Protein AF-B7K6J4-F1 (afdb_monomer)

pLDDT: mean 83.41, std 11.89, range [42.78, 93.81]

Structure (mmCIF, N/CA/C/O backbone):
data_AF-B7K6J4-F1
#
_entry.id   AF-B7K6J4-F1
#
loop_
_atom_site.group_PDB
_atom_site.id
_atom_site.type_symbol
_atom_site.label_atom_id
_atom_site.label_alt_id
_atom_site.label_comp_id
_atom_site.label_asym_id
_atom_site.label_entity_id
_atom_site.label_seq_id
_atom_site.pdbx_PDB_ins_code
_atom_site.Cartn_x
_atom_site.Cartn_y
_atom_site.Cartn_z
_atom_site.occupancy
_atom_site.B_iso_or_equiv
_atom_site.auth_seq_id
_atom_site.auth_comp_id
_atom_site.auth_asym_id
_atom_site.auth_atom_id
_atom_site.pdbx_PDB_model_num
ATOM 1 N N . MET A 1 1 ? 12.534 20.120 -12.525 1.00 56.50 1 MET A N 1
ATOM 2 C CA . MET A 1 1 ? 12.949 18.707 -12.377 1.00 56.50 1 MET A CA 1
ATOM 3 C C . MET A 1 1 ? 13.096 18.056 -13.752 1.00 56.50 1 MET A C 1
ATOM 5 O O . MET A 1 1 ? 12.171 18.160 -14.551 1.00 56.50 1 MET A O 1
ATOM 9 N N . LYS A 1 2 ? 14.232 17.415 -14.073 1.00 62.91 2 LYS A N 1
ATOM 10 C CA . LYS A 1 2 ? 14.365 16.636 -15.322 1.00 62.91 2 LYS A CA 1
ATOM 11 C C . LYS A 1 2 ? 13.846 15.217 -15.055 1.00 62.91 2 LYS A C 1
ATOM 13 O O . LYS A 1 2 ? 14.553 14.398 -14.488 1.00 62.91 2 LYS A O 1
ATOM 18 N N . LEU A 1 3 ? 12.602 14.935 -15.440 1.00 72.62 3 LEU A N 1
ATOM 19 C CA . LEU A 1 3 ? 11.964 13.622 -15.236 1.00 72.62 3 LEU A CA 1
ATOM 20 C C . LEU A 1 3 ? 12.645 12.489 -16.024 1.00 72.62 3 LEU A C 1
ATOM 22 O O . LEU A 1 3 ? 12.654 11.342 -15.587 1.00 72.62 3 LEU A O 1
ATOM 26 N N . GLU A 1 4 ? 13.234 12.806 -17.173 1.00 77.00 4 GLU A N 1
ATOM 27 C CA . GLU A 1 4 ? 13.835 11.827 -18.084 1.00 77.00 4 GLU A CA 1
ATOM 28 C C . GLU A 1 4 ? 15.070 11.082 -17.535 1.00 77.00 4 GLU A C 1
ATOM 30 O O . GLU A 1 4 ? 15.083 9.851 -17.612 1.00 77.00 4 GLU A O 1
ATOM 35 N N . PRO A 1 5 ? 16.085 11.729 -16.920 1.00 83.25 5 PRO A N 1
ATOM 36 C CA . PRO A 1 5 ? 17.194 11.002 -16.293 1.00 83.25 5 PRO A CA 1
AT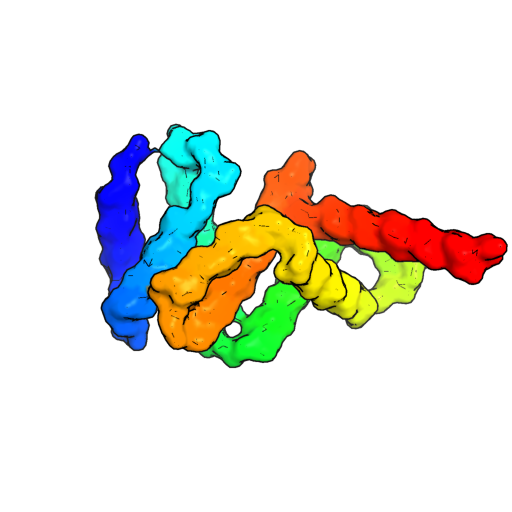OM 37 C C . PRO A 1 5 ? 16.733 10.096 -15.142 1.00 83.25 5 PRO A C 1
ATOM 39 O O . PRO A 1 5 ? 17.235 8.979 -15.008 1.00 83.25 5 PRO A O 1
ATOM 42 N N . LEU A 1 6 ? 15.739 10.526 -14.356 1.00 85.00 6 LEU A N 1
ATOM 43 C CA . LEU A 1 6 ? 15.194 9.729 -13.257 1.00 85.00 6 LEU A CA 1
ATOM 44 C C . LEU A 1 6 ? 14.417 8.507 -13.772 1.00 85.00 6 LEU A C 1
ATOM 46 O O . LEU A 1 6 ? 14.617 7.396 -13.281 1.00 85.00 6 LEU A O 1
ATOM 50 N N . LYS A 1 7 ? 13.595 8.667 -14.817 1.00 86.69 7 LYS A N 1
ATOM 51 C CA . LYS A 1 7 ? 12.947 7.536 -15.507 1.00 86.69 7 LYS A CA 1
ATOM 52 C C . LYS A 1 7 ? 13.971 6.559 -16.080 1.00 86.69 7 LYS A C 1
ATOM 54 O O . LYS A 1 7 ? 13.778 5.351 -15.977 1.00 86.69 7 LYS A O 1
ATOM 59 N N . ALA A 1 8 ? 15.063 7.055 -16.665 1.00 87.44 8 ALA A N 1
ATOM 60 C CA . ALA A 1 8 ? 16.125 6.207 -17.205 1.00 87.44 8 ALA A CA 1
ATOM 61 C C . ALA A 1 8 ? 16.839 5.406 -16.103 1.00 87.44 8 ALA A C 1
ATOM 63 O O . ALA A 1 8 ? 17.102 4.215 -16.286 1.00 87.44 8 ALA A O 1
ATOM 64 N N . PHE A 1 9 ? 17.105 6.030 -14.951 1.00 90.56 9 PHE A N 1
ATOM 65 C CA . PHE A 1 9 ? 17.632 5.350 -13.767 1.00 90.56 9 PHE A CA 1
ATOM 66 C C . PHE A 1 9 ? 16.691 4.235 -13.294 1.00 90.56 9 PHE A C 1
ATOM 68 O O . PHE A 1 9 ? 17.109 3.081 -13.178 1.00 90.56 9 PHE A O 1
ATOM 75 N N . TRP A 1 10 ? 15.410 4.555 -13.098 1.00 91.25 10 TRP A N 1
ATOM 76 C CA . TRP A 1 10 ? 14.408 3.590 -12.649 1.00 91.25 10 TRP A CA 1
ATOM 77 C C . TRP A 1 10 ? 14.202 2.453 -13.649 1.00 91.25 10 TRP A C 1
ATOM 79 O O . TRP A 1 10 ? 14.147 1.298 -13.244 1.00 91.25 10 TRP A O 1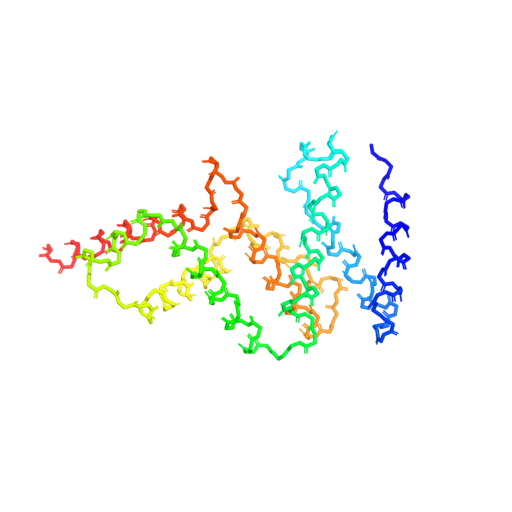
ATOM 89 N N . ARG A 1 11 ? 14.201 2.735 -14.955 1.00 90.94 11 ARG A N 1
ATOM 90 C CA . ARG A 1 11 ? 14.146 1.699 -15.995 1.00 90.94 11 ARG A CA 1
ATOM 91 C C . ARG A 1 11 ? 15.327 0.732 -15.895 1.00 90.94 11 ARG A C 1
ATOM 93 O O . ARG A 1 11 ? 15.113 -0.476 -15.874 1.00 90.94 11 ARG A O 1
ATOM 100 N N . LYS A 1 12 ? 16.564 1.242 -15.799 1.00 91.50 12 LYS A N 1
ATOM 101 C CA . LYS A 1 12 ? 17.766 0.397 -15.638 1.00 91.50 12 LYS A CA 1
ATOM 102 C C . LYS A 1 12 ? 17.682 -0.462 -14.379 1.00 91.50 12 LYS A C 1
ATOM 104 O O . LYS A 1 12 ? 18.045 -1.635 -14.408 1.00 91.50 12 LYS A O 1
ATOM 109 N N . ARG A 1 13 ? 17.193 0.121 -13.284 1.00 92.19 13 ARG A N 1
ATOM 110 C CA . ARG A 1 13 ? 17.000 -0.582 -12.018 1.00 92.19 13 ARG A CA 1
ATOM 111 C C . ARG A 1 13 ? 15.976 -1.709 -12.138 1.00 92.19 13 ARG A C 1
ATOM 113 O O . ARG A 1 13 ? 16.288 -2.824 -11.739 1.00 92.19 13 ARG A O 1
ATOM 120 N N . LEU A 1 14 ? 14.802 -1.441 -12.709 1.00 91.75 14 LEU A N 1
ATOM 121 C CA . LEU A 1 14 ? 13.743 -2.441 -12.868 1.00 91.75 14 LEU A CA 1
ATOM 122 C C . LEU A 1 14 ? 14.209 -3.624 -13.722 1.00 91.75 14 LEU A C 1
ATOM 124 O O . LEU A 1 14 ? 14.016 -4.761 -13.318 1.00 91.75 14 LEU A O 1
ATOM 128 N N . VAL A 1 15 ? 14.908 -3.372 -14.835 1.00 90.38 15 VAL A N 1
ATOM 129 C CA . VAL A 1 15 ? 15.470 -4.445 -15.681 1.00 90.38 15 VAL A CA 1
ATOM 130 C C . VAL A 1 15 ? 16.473 -5.312 -14.911 1.00 90.38 15 VAL A C 1
ATOM 132 O O . VAL A 1 15 ? 16.521 -6.523 -15.100 1.00 90.38 15 VAL A O 1
ATOM 135 N N . LYS A 1 16 ? 17.276 -4.706 -14.028 1.00 90.62 16 LYS A N 1
ATOM 136 C CA . LYS A 1 16 ? 18.254 -5.430 -13.206 1.00 90.62 16 LYS A CA 1
ATOM 137 C C . LYS A 1 16 ? 17.595 -6.243 -12.086 1.00 90.62 16 LYS A C 1
ATOM 139 O O . LYS A 1 16 ? 18.054 -7.34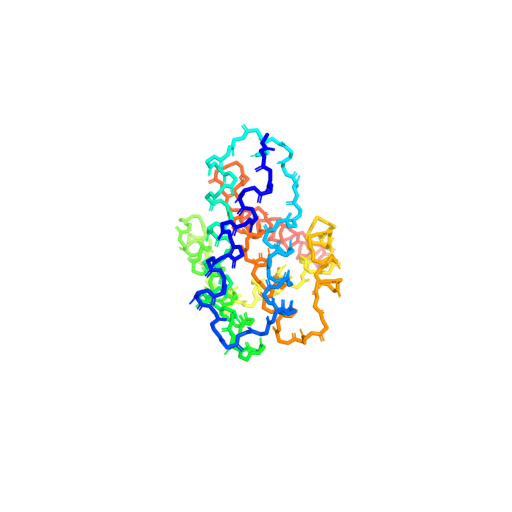0 -11.786 1.00 90.62 16 LYS A O 1
ATOM 144 N N . GLU A 1 17 ? 16.583 -5.686 -11.427 1.00 89.56 17 GLU A N 1
ATOM 145 C CA . GLU A 1 17 ? 15.960 -6.281 -10.236 1.00 89.56 17 GLU A CA 1
ATOM 146 C C . GLU A 1 17 ? 14.791 -7.226 -10.554 1.00 89.56 17 GLU A C 1
ATOM 148 O O . GLU A 1 17 ? 14.467 -8.075 -9.726 1.00 89.56 17 GLU A O 1
ATOM 153 N N . LEU A 1 18 ? 14.186 -7.117 -11.741 1.00 88.25 18 LEU A N 1
ATOM 154 C CA . LEU A 1 18 ? 13.069 -7.944 -12.209 1.00 88.25 18 LEU A CA 1
ATOM 155 C C . LEU A 1 18 ? 13.415 -8.628 -13.550 1.00 88.25 18 LEU A C 1
ATOM 157 O O . LEU A 1 18 ? 12.762 -8.369 -14.559 1.00 88.25 18 LEU A O 1
ATOM 161 N N . PRO A 1 19 ? 14.422 -9.522 -13.597 1.00 84.00 19 PRO A N 1
ATOM 162 C CA . PRO A 1 19 ? 14.899 -10.112 -14.853 1.00 84.00 19 PRO A CA 1
ATOM 163 C C . PRO A 1 19 ? 13.872 -11.028 -15.541 1.00 84.00 19 PRO A C 1
ATOM 165 O O . PRO A 1 19 ? 13.984 -11.286 -16.735 1.00 84.00 19 PRO A O 1
ATOM 168 N N . TYR A 1 20 ? 12.876 -11.518 -14.797 1.00 84.50 20 TYR A N 1
ATOM 169 C CA . TYR A 1 20 ? 11.811 -12.390 -15.306 1.00 84.50 20 TYR A CA 1
ATOM 170 C C . TYR A 1 20 ? 10.597 -11.622 -15.848 1.00 84.50 20 TYR A C 1
ATOM 172 O O . TYR A 1 20 ? 9.686 -12.230 -16.405 1.00 84.50 20 TYR A O 1
ATOM 180 N N . TYR A 1 21 ? 10.563 -10.299 -15.673 1.00 85.19 21 TYR A N 1
ATOM 181 C CA . TYR A 1 21 ? 9.474 -9.455 -16.151 1.00 85.19 21 TYR A CA 1
ATOM 182 C C . TYR A 1 21 ? 9.776 -9.019 -17.582 1.00 85.19 21 TYR A C 1
ATOM 184 O O . TYR A 1 21 ? 10.877 -8.562 -17.891 1.00 85.19 21 TYR A O 1
ATOM 192 N N . ASP A 1 22 ? 8.789 -9.139 -18.470 1.00 86.50 22 ASP A N 1
ATOM 193 C CA . ASP A 1 22 ? 8.963 -8.697 -19.848 1.00 86.50 22 ASP A CA 1
ATOM 194 C C . ASP A 1 22 ? 9.080 -7.158 -19.940 1.00 86.50 22 ASP A C 1
ATOM 196 O O . ASP A 1 22 ? 8.848 -6.399 -18.985 1.00 86.50 22 ASP A O 1
ATOM 200 N N . GLY A 1 23 ? 9.452 -6.671 -21.126 1.00 86.12 23 GLY A N 1
ATOM 201 C CA . GLY A 1 23 ? 9.579 -5.234 -21.368 1.00 86.12 23 GLY A CA 1
ATOM 202 C C . GLY A 1 23 ? 8.265 -4.467 -21.175 1.00 86.12 23 GLY A C 1
ATOM 203 O O . GLY A 1 23 ? 8.299 -3.295 -20.798 1.00 86.12 23 GLY A O 1
ATOM 204 N N . LYS A 1 24 ? 7.108 -5.116 -21.377 1.00 88.12 24 LYS A N 1
ATOM 205 C CA . LYS A 1 24 ? 5.791 -4.490 -21.209 1.00 88.12 24 LYS A CA 1
ATOM 206 C C . LYS A 1 24 ? 5.465 -4.310 -19.732 1.00 88.12 24 LYS A C 1
ATOM 208 O O . LYS A 1 24 ? 5.163 -3.194 -19.337 1.00 88.12 24 LYS A O 1
ATOM 213 N N . MET A 1 25 ? 5.606 -5.347 -18.912 1.00 87.81 25 MET A N 1
ATOM 214 C CA . MET A 1 25 ? 5.389 -5.308 -17.467 1.00 87.81 25 MET A CA 1
ATOM 215 C C . MET A 1 25 ? 6.351 -4.341 -16.780 1.00 87.81 25 MET A C 1
ATOM 217 O O . MET A 1 25 ? 5.939 -3.555 -15.929 1.00 87.81 25 MET A O 1
ATOM 221 N N . THR A 1 26 ? 7.620 -4.336 -17.195 1.00 90.50 26 THR A N 1
ATOM 222 C CA . THR A 1 26 ? 8.607 -3.364 -16.709 1.00 90.50 26 THR A CA 1
ATOM 223 C C . THR A 1 26 ? 8.172 -1.932 -17.023 1.00 90.50 26 THR A C 1
ATOM 225 O O . THR A 1 26 ? 8.243 -1.053 -16.162 1.00 90.50 26 THR A O 1
ATOM 228 N N . GLN A 1 27 ? 7.675 -1.690 -18.239 1.00 90.25 27 GLN A N 1
ATOM 229 C CA . GLN A 1 27 ? 7.150 -0.385 -18.629 1.00 90.25 27 GLN A CA 1
ATOM 230 C C . GLN A 1 27 ? 5.850 -0.044 -17.884 1.00 90.25 27 GLN A C 1
ATOM 232 O O . GLN A 1 27 ? 5.679 1.113 -17.514 1.00 90.25 27 GLN A O 1
ATOM 237 N N . SER A 1 28 ? 4.980 -1.014 -17.586 1.00 92.00 28 SER A N 1
ATOM 238 C CA . SER A 1 28 ? 3.782 -0.819 -16.758 1.00 92.00 28 SER A CA 1
ATOM 239 C C . SER A 1 28 ? 4.136 -0.348 -15.348 1.00 92.00 28 SER A C 1
ATOM 241 O O . SER A 1 28 ? 3.564 0.626 -14.863 1.00 92.00 28 SER A O 1
ATOM 243 N N . ILE A 1 29 ? 5.108 -1.007 -14.705 1.00 92.44 29 ILE A N 1
ATOM 244 C CA . ILE A 1 29 ? 5.605 -0.629 -13.373 1.00 92.44 29 ILE A CA 1
ATOM 245 C C . ILE A 1 29 ? 6.233 0.763 -13.429 1.00 92.44 29 ILE A C 1
ATOM 247 O O . ILE A 1 29 ? 5.987 1.585 -12.549 1.00 92.44 29 ILE A O 1
ATOM 251 N N . LEU A 1 30 ? 7.007 1.055 -14.479 1.00 91.94 30 LEU A N 1
ATOM 252 C CA . LEU A 1 30 ? 7.594 2.375 -14.678 1.00 91.94 30 LEU A CA 1
ATOM 253 C C . LEU A 1 30 ? 6.518 3.453 -14.854 1.00 91.94 30 LEU A C 1
ATOM 255 O O . LEU A 1 30 ? 6.632 4.508 -14.244 1.00 91.94 30 LEU A O 1
ATOM 259 N N . CYS A 1 31 ? 5.470 3.210 -15.643 1.00 90.00 31 CYS A N 1
ATOM 260 C CA . CYS A 1 31 ? 4.354 4.145 -15.767 1.00 90.00 31 CYS A CA 1
ATOM 261 C C . CYS A 1 31 ? 3.698 4.375 -14.402 1.00 90.00 31 CYS A C 1
ATOM 263 O O . CYS A 1 31 ? 3.634 5.521 -13.969 1.00 90.00 31 CYS A O 1
ATOM 265 N N . TRP A 1 32 ? 3.340 3.299 -13.693 1.00 92.50 32 TRP A N 1
ATOM 266 C CA . TRP A 1 32 ? 2.704 3.358 -12.375 1.00 92.50 32 TRP A CA 1
ATOM 267 C C . TRP A 1 32 ? 3.519 4.122 -11.326 1.00 92.50 32 TRP A C 1
ATOM 269 O O . TRP A 1 32 ? 2.956 4.930 -10.586 1.00 92.50 32 TRP A O 1
ATOM 279 N N . LEU A 1 33 ? 4.838 3.900 -11.259 1.00 90.38 33 LEU A N 1
ATOM 280 C CA . LEU A 1 33 ? 5.718 4.589 -10.308 1.00 90.38 33 LEU A CA 1
ATOM 281 C C . LEU A 1 33 ? 5.643 6.108 -10.472 1.00 90.38 33 LEU A C 1
ATOM 283 O O . LEU A 1 33 ? 5.672 6.840 -9.485 1.00 90.38 33 LEU A O 1
ATOM 287 N N . PHE A 1 34 ? 5.506 6.569 -11.712 1.00 87.25 34 PHE A N 1
ATOM 288 C CA . PHE A 1 34 ? 5.426 7.984 -12.054 1.00 87.25 34 PHE A CA 1
ATOM 289 C C . PHE A 1 34 ? 3.976 8.493 -12.159 1.00 87.25 34 PHE A C 1
ATOM 291 O O . PHE A 1 34 ? 3.773 9.672 -12.459 1.00 87.25 34 PHE A O 1
ATOM 298 N N . THR A 1 35 ? 2.979 7.642 -11.891 1.00 79.75 35 THR A N 1
ATOM 299 C CA . THR A 1 35 ? 1.558 8.006 -11.882 1.00 79.75 35 THR A CA 1
ATOM 300 C C . THR A 1 35 ? 1.186 8.799 -10.643 1.00 79.75 35 THR A C 1
ATOM 302 O O . THR A 1 35 ? 1.575 8.460 -9.527 1.00 79.75 35 THR A O 1
ATOM 305 N N . ASP A 1 36 ? 0.351 9.798 -10.896 1.00 64.19 36 ASP A N 1
ATOM 306 C CA . ASP A 1 36 ? -0.327 10.692 -9.972 1.00 64.19 36 ASP A CA 1
ATOM 307 C C . ASP A 1 36 ? 0.575 11.536 -9.052 1.00 64.19 36 ASP A C 1
ATOM 309 O O . ASP A 1 36 ? 1.057 11.149 -7.978 1.00 64.19 36 ASP A O 1
ATOM 313 N N . GLN A 1 37 ? 0.733 12.769 -9.530 1.00 56.81 37 GLN A N 1
ATOM 314 C CA . GLN A 1 37 ? 1.331 13.931 -8.888 1.00 56.81 37 GLN A CA 1
ATOM 315 C C . GLN A 1 37 ? 0.265 14.645 -8.043 1.00 56.81 37 GLN A C 1
ATOM 317 O O . GLN A 1 37 ? 0.094 15.859 -8.164 1.00 56.81 37 GLN A O 1
ATOM 322 N N . GLY A 1 38 ? -0.480 13.890 -7.222 1.00 47.50 38 GLY A N 1
ATOM 323 C CA . GLY A 1 38 ? -1.533 14.429 -6.350 1.00 47.50 38 GLY A CA 1
ATOM 324 C C . GLY A 1 38 ? -1.041 15.569 -5.451 1.00 47.50 38 GLY A C 1
ATOM 325 O O . GLY A 1 38 ? -1.827 16.401 -5.015 1.00 47.50 38 GLY A O 1
ATOM 326 N N . ASP A 1 39 ? 0.276 15.662 -5.272 1.00 49.53 39 ASP A N 1
ATOM 327 C CA . ASP A 1 39 ? 0.947 16.781 -4.647 1.00 49.53 39 ASP A CA 1
ATOM 328 C C . ASP A 1 39 ? 1.928 17.424 -5.643 1.00 49.53 39 ASP A C 1
ATOM 330 O O . ASP A 1 39 ? 3.101 17.052 -5.738 1.00 49.53 39 ASP A O 1
ATOM 334 N N . LYS A 1 40 ? 1.450 18.397 -6.433 1.00 47.97 40 LYS A N 1
ATOM 335 C CA . LYS A 1 40 ? 2.299 19.205 -7.337 1.00 47.97 40 LYS A CA 1
ATOM 336 C C . LYS A 1 40 ? 3.467 19.867 -6.587 1.00 47.97 40 LYS A C 1
ATOM 338 O O . LYS A 1 40 ? 4.467 20.218 -7.203 1.00 47.97 40 LYS A O 1
ATOM 343 N N . THR A 1 41 ? 3.349 20.000 -5.269 1.00 48.03 41 THR A N 1
ATOM 344 C CA . THR A 1 41 ? 4.354 20.534 -4.350 1.00 48.03 41 THR A CA 1
ATOM 345 C C . THR A 1 41 ? 5.544 19.585 -4.162 1.00 48.03 41 THR A C 1
ATOM 347 O O . THR A 1 41 ? 6.677 20.057 -4.103 1.00 48.03 41 THR A O 1
ATOM 350 N N . LEU A 1 42 ? 5.339 18.259 -4.192 1.00 51.97 42 LEU A N 1
ATOM 351 C CA . LEU A 1 42 ? 6.430 17.266 -4.154 1.00 51.97 42 LEU A CA 1
ATOM 352 C C . LEU A 1 42 ? 7.271 17.264 -5.437 1.00 51.97 42 LEU A C 1
ATOM 354 O O . LEU A 1 42 ? 8.425 16.856 -5.416 1.00 51.97 42 LEU A O 1
ATOM 358 N N . VAL A 1 43 ? 6.736 17.766 -6.554 1.00 53.78 43 VAL A N 1
ATOM 359 C CA . VAL A 1 43 ? 7.494 17.921 -7.810 1.00 53.78 43 VAL A CA 1
ATOM 360 C C . VAL A 1 43 ? 8.598 18.986 -7.681 1.00 53.78 43 VAL A C 1
ATOM 362 O O . VAL A 1 43 ? 9.544 18.992 -8.474 1.00 53.78 43 VAL A O 1
ATOM 365 N N . CYS A 1 44 ? 8.509 19.868 -6.678 1.00 57.72 44 CYS A N 1
ATOM 366 C CA . CYS A 1 44 ? 9.534 20.867 -6.371 1.00 57.72 44 CYS A CA 1
ATOM 367 C C . CYS A 1 44 ? 10.665 20.342 -5.469 1.00 57.72 44 CYS A C 1
ATOM 369 O O . CYS A 1 44 ? 11.710 20.988 -5.418 1.00 57.72 44 CYS A O 1
ATOM 371 N N . ASP A 1 45 ? 10.496 19.186 -4.815 1.00 74.62 45 ASP A N 1
ATOM 372 C CA . ASP A 1 45 ? 11.514 18.540 -3.976 1.00 74.62 45 ASP A CA 1
ATOM 373 C C . ASP A 1 45 ? 11.920 17.182 -4.574 1.00 74.62 45 ASP A C 1
ATOM 375 O O . ASP A 1 45 ? 11.246 16.162 -4.423 1.00 74.62 45 ASP A O 1
ATOM 379 N N . GLU A 1 46 ? 13.052 17.175 -5.280 1.00 76.00 46 GLU A N 1
ATOM 380 C CA . GLU A 1 46 ? 13.574 15.993 -5.973 1.00 76.00 46 GLU A CA 1
ATOM 381 C C . GLU A 1 46 ? 13.905 14.835 -5.017 1.00 76.00 46 GLU A C 1
ATOM 383 O O . GLU A 1 46 ? 13.724 13.668 -5.382 1.00 76.00 46 GLU A O 1
ATOM 388 N N . LEU A 1 47 ? 14.346 15.137 -3.791 1.00 80.31 47 LEU A N 1
ATOM 389 C CA . LEU A 1 47 ? 14.665 14.119 -2.792 1.00 80.31 47 LEU A CA 1
ATOM 390 C C . LEU A 1 47 ? 13.385 13.463 -2.287 1.00 80.31 47 LEU A C 1
ATOM 392 O O . LEU A 1 47 ? 13.267 12.239 -2.362 1.00 80.31 47 LEU A O 1
ATOM 396 N N . ALA A 1 48 ? 12.402 14.262 -1.869 1.00 79.75 48 ALA A N 1
ATOM 397 C CA . ALA A 1 48 ? 11.116 13.748 -1.404 1.00 79.75 48 ALA A CA 1
ATOM 398 C C . ALA A 1 48 ? 10.387 12.954 -2.503 1.00 79.75 48 ALA A C 1
ATOM 400 O O . ALA A 1 48 ? 9.812 11.891 -2.241 1.00 79.75 48 ALA A O 1
ATOM 401 N N . PHE A 1 49 ? 10.459 13.416 -3.757 1.00 82.06 49 PHE A N 1
ATOM 402 C CA . PHE A 1 49 ? 9.905 12.691 -4.898 1.00 82.06 49 PHE A CA 1
ATOM 403 C C . PHE A 1 49 ? 10.582 11.327 -5.082 1.00 82.06 49 PHE A C 1
ATOM 405 O O . PHE A 1 49 ? 9.900 10.306 -5.193 1.00 82.06 49 PHE A O 1
ATOM 412 N N . ASN A 1 50 ? 11.917 11.275 -5.066 1.00 84.88 50 ASN A N 1
ATOM 413 C CA . ASN A 1 50 ? 12.644 10.019 -5.227 1.00 84.88 50 ASN A CA 1
ATOM 414 C C . ASN A 1 50 ? 12.430 9.058 -4.040 1.00 84.88 50 ASN A C 1
ATOM 416 O O . ASN A 1 50 ? 12.262 7.853 -4.244 1.00 84.88 50 ASN A O 1
ATOM 420 N N . GLU A 1 51 ? 12.359 9.565 -2.808 1.00 85.62 51 GLU A N 1
ATOM 421 C CA . GLU A 1 51 ? 12.007 8.772 -1.624 1.00 85.62 51 GLU A CA 1
ATOM 422 C C . GLU A 1 51 ? 10.613 8.152 -1.743 1.00 85.62 51 GLU A C 1
ATOM 424 O O . GLU A 1 51 ? 10.439 6.963 -1.451 1.00 85.62 51 GLU A O 1
ATOM 429 N N . ARG A 1 52 ? 9.632 8.907 -2.255 1.00 85.31 52 ARG A N 1
ATOM 430 C CA . ARG A 1 52 ? 8.295 8.378 -2.548 1.00 85.31 52 ARG A CA 1
ATOM 431 C C . ARG A 1 52 ? 8.353 7.256 -3.585 1.00 85.31 52 ARG A C 1
ATOM 433 O O . ARG A 1 52 ? 7.750 6.207 -3.361 1.00 85.31 52 ARG A O 1
ATOM 440 N N . LEU A 1 53 ? 9.102 7.419 -4.680 1.00 89.81 53 LEU A N 1
ATOM 441 C CA . LEU A 1 53 ? 9.275 6.354 -5.683 1.00 89.81 53 LEU A CA 1
ATOM 442 C C . LEU A 1 53 ? 9.888 5.089 -5.065 1.00 89.81 53 LEU A C 1
ATOM 444 O O . LEU A 1 53 ? 9.401 3.981 -5.300 1.00 89.81 53 LEU A O 1
ATOM 448 N N . HIS A 1 54 ? 10.918 5.249 -4.228 1.00 91.25 54 HIS A N 1
ATOM 449 C CA . HIS A 1 54 ? 11.525 4.143 -3.487 1.00 91.25 54 HIS A CA 1
ATOM 450 C C . HIS A 1 54 ? 10.531 3.450 -2.563 1.00 91.25 54 HIS A C 1
ATOM 452 O O . HIS A 1 54 ? 10.490 2.218 -2.523 1.00 91.25 54 HIS A O 1
ATOM 458 N N . TYR A 1 55 ? 9.714 4.218 -1.850 1.00 89.50 55 TYR A N 1
ATOM 459 C CA . TYR A 1 55 ? 8.690 3.686 -0.967 1.00 89.50 55 TYR A CA 1
ATOM 460 C C . TYR A 1 55 ? 7.630 2.882 -1.732 1.00 89.50 55 TYR A C 1
ATOM 462 O O . TYR A 1 55 ? 7.380 1.724 -1.385 1.00 89.50 55 TYR A O 1
ATOM 470 N N . ARG A 1 56 ? 7.081 3.441 -2.819 1.00 91.06 56 ARG A N 1
ATOM 471 C CA . ARG A 1 56 ? 6.096 2.772 -3.689 1.00 91.06 56 ARG A CA 1
ATOM 472 C C . ARG A 1 56 ? 6.641 1.470 -4.257 1.00 91.06 56 ARG A C 1
ATOM 474 O O . ARG A 1 56 ? 6.015 0.417 -4.123 1.00 91.06 56 ARG A O 1
ATOM 481 N N . TYR A 1 57 ? 7.838 1.521 -4.834 1.00 93.56 57 TYR A N 1
ATOM 482 C CA . TYR A 1 57 ? 8.478 0.339 -5.396 1.00 93.56 5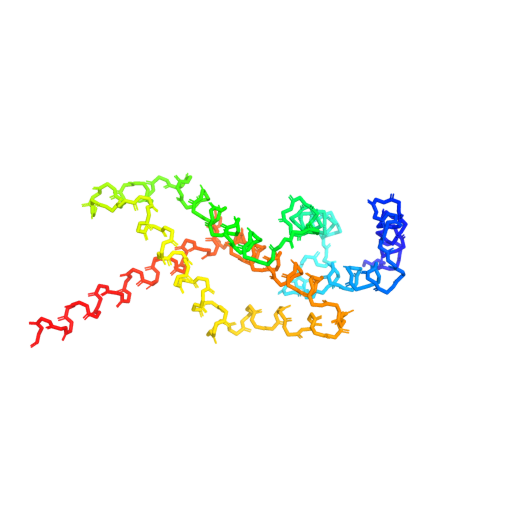7 TYR A CA 1
ATOM 483 C C . TYR A 1 57 ? 8.743 -0.734 -4.332 1.00 93.56 57 TYR A C 1
ATOM 485 O O . TYR A 1 57 ? 8.470 -1.912 -4.553 1.00 93.56 57 TYR A O 1
ATOM 493 N N . ARG A 1 58 ? 9.201 -0.332 -3.140 1.00 92.75 58 ARG A N 1
ATOM 494 C CA . ARG A 1 58 ? 9.426 -1.251 -2.020 1.00 92.75 58 ARG A CA 1
ATOM 495 C C . ARG A 1 58 ? 8.135 -1.942 -1.580 1.00 92.75 58 ARG A C 1
ATOM 497 O O . ARG A 1 58 ? 8.170 -3.141 -1.308 1.00 92.75 58 ARG A O 1
ATOM 504 N N . ILE A 1 59 ? 7.020 -1.212 -1.492 1.00 91.75 59 ILE A N 1
ATOM 505 C CA . ILE A 1 59 ? 5.706 -1.794 -1.184 1.00 91.75 59 ILE A CA 1
ATOM 506 C C . ILE A 1 59 ? 5.359 -2.856 -2.228 1.00 91.75 59 ILE A C 1
ATOM 508 O O . ILE A 1 59 ? 5.097 -4.002 -1.862 1.00 91.75 59 ILE A O 1
ATOM 512 N N . LEU A 1 60 ? 5.413 -2.489 -3.510 1.00 93.19 60 LEU A N 1
ATOM 513 C CA . LEU A 1 60 ? 5.081 -3.370 -4.625 1.00 93.19 60 LEU A CA 1
ATOM 514 C C . LEU A 1 60 ? 5.919 -4.659 -4.586 1.00 93.19 60 LEU A C 1
ATOM 516 O O . LEU A 1 60 ? 5.364 -5.757 -4.519 1.00 93.19 60 LEU A O 1
ATOM 520 N N . GLN A 1 61 ? 7.245 -4.525 -4.535 1.00 91.88 61 GLN A N 1
ATOM 521 C CA . GLN A 1 61 ? 8.185 -5.644 -4.593 1.00 91.88 61 GLN A CA 1
ATOM 522 C C . GLN A 1 61 ? 8.099 -6.564 -3.371 1.00 91.88 61 GLN A C 1
ATOM 524 O O . GLN A 1 61 ? 8.097 -7.783 -3.509 1.00 91.88 61 GLN A O 1
ATOM 529 N N . GLN A 1 62 ? 8.034 -6.009 -2.158 1.00 89.50 62 GLN A N 1
ATOM 530 C CA . GLN A 1 62 ? 8.101 -6.827 -0.943 1.00 89.50 62 GLN A CA 1
ATOM 531 C C . GLN A 1 62 ? 6.792 -7.569 -0.653 1.00 89.50 62 GLN A C 1
ATOM 533 O O . GLN A 1 62 ? 6.797 -8.563 0.082 1.00 89.50 62 GLN A O 1
ATOM 538 N N . ARG A 1 63 ? 5.660 -7.072 -1.165 1.00 87.19 63 ARG A N 1
ATOM 539 C CA . ARG A 1 63 ? 4.336 -7.462 -0.656 1.00 87.19 63 ARG A CA 1
ATOM 540 C C . ARG A 1 63 ? 3.407 -8.023 -1.711 1.00 87.19 63 ARG A C 1
ATOM 542 O O . ARG A 1 63 ? 2.627 -8.906 -1.360 1.00 87.19 63 ARG A O 1
ATOM 549 N N . TYR A 1 64 ? 3.499 -7.541 -2.948 1.00 92.25 64 TYR A N 1
ATOM 550 C CA . TYR A 1 64 ? 2.452 -7.757 -3.942 1.00 92.25 64 TYR A CA 1
ATOM 551 C C . TYR A 1 64 ? 2.942 -8.413 -5.237 1.00 92.25 64 TYR A C 1
ATOM 553 O O . TYR A 1 64 ? 2.177 -9.173 -5.824 1.00 92.25 64 TYR A O 1
ATOM 561 N N . LEU A 1 65 ? 4.194 -8.194 -5.658 1.00 88.94 65 LEU A N 1
ATOM 562 C CA . LEU A 1 65 ? 4.754 -8.913 -6.811 1.00 88.94 65 LEU A CA 1
ATOM 563 C C . LEU A 1 65 ? 4.799 -10.428 -6.555 1.00 88.94 65 LEU A C 1
ATOM 565 O O . LEU A 1 65 ? 5.133 -10.878 -5.455 1.00 88.94 65 LEU A O 1
ATOM 569 N N . ASP A 1 66 ? 4.442 -11.194 -7.591 1.00 84.31 66 ASP A N 1
ATOM 570 C CA . ASP A 1 66 ? 4.440 -12.666 -7.635 1.00 84.31 66 ASP A CA 1
ATOM 571 C C . ASP A 1 66 ? 3.612 -13.348 -6.529 1.00 84.31 66 ASP A C 1
ATOM 573 O O . ASP A 1 66 ? 3.882 -14.483 -6.124 1.00 84.31 66 ASP A O 1
ATOM 577 N N . ARG A 1 67 ? 2.597 -12.654 -5.999 1.00 84.12 67 ARG A N 1
ATOM 578 C CA . ARG A 1 67 ? 1.674 -13.205 -4.999 1.00 84.12 67 ARG A CA 1
ATOM 579 C C . ARG A 1 67 ? 0.319 -13.532 -5.604 1.00 84.12 67 ARG A C 1
ATOM 581 O O . ARG A 1 67 ? -0.177 -12.837 -6.486 1.00 84.12 67 ARG A O 1
ATOM 588 N N . ASP A 1 68 ? -0.302 -14.566 -5.045 1.00 86.31 68 ASP A N 1
ATOM 589 C CA . ASP A 1 68 ? -1.714 -14.831 -5.280 1.00 86.31 68 ASP A CA 1
ATOM 590 C C . ASP A 1 68 ? -2.583 -13.666 -4.772 1.00 86.31 68 ASP A C 1
ATOM 592 O O . ASP A 1 68 ? -2.298 -13.054 -3.738 1.00 86.31 68 ASP A O 1
ATOM 596 N N . SER A 1 69 ? -3.667 -13.399 -5.495 1.00 79.38 69 SER A N 1
ATOM 597 C CA . SER A 1 69 ? -4.586 -12.281 -5.276 1.00 79.38 69 SER A CA 1
ATOM 598 C C . SER A 1 69 ? -5.206 -12.253 -3.873 1.00 79.38 69 SER A C 1
ATOM 600 O O . SER A 1 69 ? -5.220 -11.208 -3.213 1.00 79.38 69 SER A O 1
ATOM 602 N N . HIS A 1 70 ? -5.648 -13.403 -3.357 1.00 84.94 70 HIS A N 1
ATOM 603 C CA . HIS A 1 70 ? -6.250 -13.496 -2.029 1.00 84.94 70 HIS A CA 1
ATOM 604 C C . HIS A 1 70 ? -5.201 -13.307 -0.937 1.00 84.94 70 HIS A C 1
ATOM 606 O O . HIS A 1 70 ? -5.442 -12.623 0.064 1.00 84.94 70 HIS A O 1
ATOM 612 N N . GLN A 1 71 ? -4.011 -13.875 -1.135 1.00 87.62 71 GLN A N 1
ATOM 613 C CA . GLN A 1 71 ? -2.899 -13.703 -0.202 1.00 87.62 71 GLN A CA 1
ATOM 614 C C . GLN A 1 71 ? -2.420 -12.250 -0.157 1.00 87.62 71 GLN A C 1
ATOM 616 O O . GLN A 1 71 ? -2.145 -11.724 0.924 1.00 87.62 71 GLN A O 1
ATOM 621 N N . ALA A 1 72 ? -2.349 -11.595 -1.313 1.00 89.25 72 ALA A N 1
ATOM 622 C CA . ALA A 1 72 ? -1.978 -10.197 -1.455 1.00 89.25 72 ALA A CA 1
ATOM 623 C C . ALA A 1 72 ? -2.967 -9.282 -0.712 1.00 89.25 72 ALA A C 1
ATOM 625 O O . ALA A 1 72 ? -2.552 -8.466 0.113 1.00 89.25 72 ALA A O 1
ATOM 626 N N . TYR A 1 73 ? -4.275 -9.483 -0.902 1.00 90.75 73 TYR A N 1
ATOM 627 C CA . TYR A 1 73 ? -5.297 -8.719 -0.184 1.00 90.75 73 TYR A CA 1
ATOM 628 C C . TYR A 1 73 ? -5.258 -8.969 1.332 1.00 90.75 73 TYR A C 1
ATOM 630 O O . TYR A 1 73 ? -5.263 -8.027 2.122 1.00 90.75 73 TYR A O 1
ATOM 638 N N . SER A 1 74 ? -5.134 -10.225 1.773 1.00 90.19 74 SER A N 1
ATOM 639 C CA . SER A 1 74 ? -5.017 -10.547 3.204 1.00 90.19 74 SER A CA 1
ATOM 640 C C . SER A 1 74 ? -3.819 -9.842 3.859 1.00 90.19 74 SER A C 1
ATOM 642 O O . SER A 1 74 ? -3.932 -9.287 4.956 1.00 90.19 74 SER A O 1
ATOM 644 N N . ARG A 1 75 ? -2.682 -9.771 3.154 1.00 91.19 75 ARG A N 1
ATOM 645 C CA . ARG A 1 75 ? -1.487 -9.043 3.609 1.00 91.19 75 ARG A CA 1
ATOM 646 C C . ARG A 1 75 ? -1.727 -7.545 3.752 1.00 91.19 75 ARG A C 1
ATOM 648 O O . ARG A 1 75 ? -1.263 -6.981 4.744 1.00 91.19 75 ARG A O 1
ATOM 655 N N . LEU A 1 76 ? -2.459 -6.924 2.825 1.00 93.81 76 LEU A N 1
ATOM 656 C CA . LEU A 1 76 ? -2.866 -5.522 2.947 1.00 93.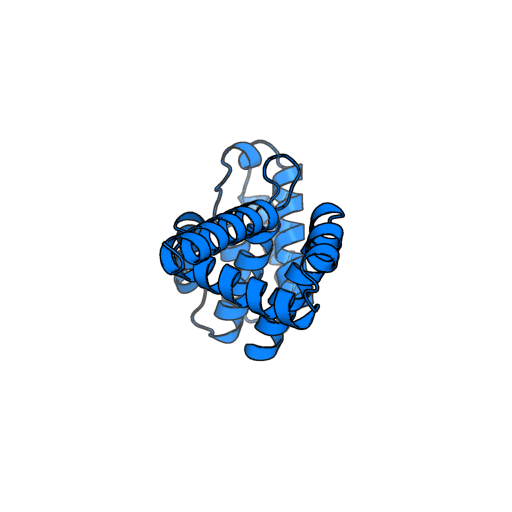81 76 LEU A CA 1
ATOM 657 C C . LEU A 1 76 ? -3.637 -5.311 4.257 1.00 93.81 76 LEU A C 1
ATOM 659 O O . LEU A 1 76 ? -3.250 -4.482 5.077 1.00 93.81 76 LEU A O 1
ATOM 663 N N . ILE A 1 77 ? -4.669 -6.117 4.510 1.00 93.75 77 ILE A N 1
ATOM 664 C CA . ILE A 1 77 ? -5.504 -5.987 5.714 1.00 93.75 77 ILE A CA 1
ATOM 665 C C . ILE A 1 77 ? -4.681 -6.164 6.994 1.00 93.75 77 ILE A C 1
ATOM 667 O O . ILE A 1 77 ? -4.759 -5.333 7.902 1.00 93.75 77 ILE A O 1
ATOM 671 N N . ILE A 1 78 ? -3.853 -7.210 7.063 1.00 92.31 78 ILE A N 1
ATOM 672 C CA . ILE A 1 78 ? -2.978 -7.466 8.216 1.00 92.31 78 ILE A CA 1
ATOM 673 C C . ILE A 1 78 ? -2.013 -6.296 8.428 1.00 92.31 78 ILE A C 1
ATOM 675 O O . ILE A 1 78 ? -1.772 -5.881 9.564 1.00 92.31 78 ILE A O 1
ATOM 679 N N . ARG A 1 79 ? -1.475 -5.725 7.347 1.00 92.56 79 ARG A N 1
ATOM 680 C CA . ARG A 1 79 ? -0.575 -4.578 7.428 1.00 92.56 79 ARG A CA 1
ATOM 681 C C . ARG A 1 79 ? -1.271 -3.351 7.998 1.00 92.56 79 ARG A C 1
ATOM 683 O O . ARG A 1 79 ? -0.730 -2.730 8.912 1.00 92.56 79 ARG A O 1
ATOM 690 N N . LEU A 1 80 ? -2.424 -2.990 7.449 1.00 93.06 80 LEU A N 1
ATOM 691 C CA . LEU A 1 80 ? -3.183 -1.830 7.906 1.00 93.06 80 LEU A CA 1
ATOM 692 C C . LEU A 1 80 ? -3.593 -2.007 9.375 1.00 93.06 80 LEU A C 1
ATOM 694 O O . LEU A 1 80 ? -3.497 -1.065 10.159 1.00 93.06 80 LEU A O 1
ATOM 698 N N . ALA A 1 81 ? -3.915 -3.237 9.786 1.00 91.00 81 ALA A N 1
ATOM 699 C CA . ALA A 1 81 ? -4.185 -3.564 11.182 1.00 91.00 81 ALA A CA 1
ATOM 700 C C . ALA A 1 81 ? -2.962 -3.360 12.070 1.00 91.00 81 ALA A C 1
ATOM 702 O O . ALA A 1 81 ? -3.072 -2.727 13.114 1.00 91.00 81 ALA A O 1
ATOM 703 N N . ALA A 1 82 ? -1.791 -3.840 11.650 1.00 90.88 82 ALA A N 1
ATOM 704 C CA . ALA A 1 82 ? -0.551 -3.644 12.394 1.00 90.88 82 ALA A CA 1
ATOM 705 C C . ALA A 1 82 ? -0.208 -2.155 12.558 1.00 90.88 82 ALA A C 1
ATOM 707 O O . ALA A 1 82 ? 0.254 -1.749 13.621 1.00 90.88 82 ALA A O 1
ATOM 708 N N . VAL A 1 83 ? -0.468 -1.334 11.534 1.00 89.81 83 VAL A N 1
ATOM 709 C CA . VAL A 1 83 ? -0.289 0.122 11.627 1.00 89.81 83 VAL A CA 1
ATOM 710 C C . VAL A 1 83 ? -1.266 0.721 12.632 1.00 89.81 83 VAL A C 1
ATOM 712 O O . VAL A 1 83 ? -0.817 1.428 13.529 1.00 89.81 83 VAL A O 1
ATOM 715 N N . LEU A 1 84 ? -2.561 0.396 12.543 1.00 86.50 84 LEU A N 1
ATOM 716 C CA . LEU A 1 84 ? -3.579 0.876 13.486 1.00 86.50 84 LEU A CA 1
ATOM 717 C C . LEU A 1 84 ? -3.287 0.458 14.931 1.00 86.50 84 LEU A C 1
ATOM 719 O O . LEU A 1 84 ? -3.409 1.267 15.846 1.00 86.50 84 LEU A O 1
ATOM 723 N N . LEU A 1 85 ? -2.842 -0.780 15.136 1.00 87.56 85 LEU A N 1
ATOM 724 C CA . LEU A 1 85 ? -2.438 -1.290 16.445 1.00 87.56 85 LEU A CA 1
ATOM 725 C C . LEU A 1 85 ? -1.197 -0.585 16.997 1.00 87.56 85 LEU A C 1
ATOM 727 O O . LEU A 1 85 ? -1.013 -0.582 18.209 1.00 87.56 85 LEU A O 1
ATOM 731 N N . GLY A 1 86 ? -0.364 0.028 16.155 1.00 86.31 86 GLY A N 1
ATOM 732 C CA . GLY A 1 86 ? 0.759 0.853 16.598 1.00 86.31 86 GLY A CA 1
ATOM 733 C C . GLY A 1 86 ? 0.341 2.184 17.232 1.00 86.31 86 GLY A C 1
ATOM 734 O O . GLY A 1 86 ? 1.166 2.829 17.873 1.00 86.31 86 GLY A O 1
ATOM 735 N N . ILE A 1 87 ? -0.922 2.604 17.085 1.00 85.88 87 ILE A N 1
ATOM 736 C CA . ILE A 1 87 ? -1.419 3.869 17.633 1.00 85.88 87 ILE A CA 1
ATOM 737 C C . ILE A 1 87 ? -2.043 3.643 19.021 1.00 85.88 87 ILE A C 1
ATOM 739 O O . ILE A 1 87 ? -3.015 2.890 19.142 1.00 85.88 87 ILE A O 1
ATOM 743 N N . PRO A 1 88 ? -1.569 4.342 20.072 1.00 84.38 88 PRO A N 1
ATOM 744 C CA . PRO A 1 88 ? -2.059 4.150 21.438 1.00 84.38 88 PRO A CA 1
ATOM 745 C C . PRO A 1 88 ? -3.571 4.350 21.610 1.00 84.38 88 PRO A C 1
ATOM 747 O O . PRO A 1 88 ? -4.219 3.571 22.306 1.00 84.38 88 PRO A O 1
ATOM 750 N N . SER A 1 89 ? -4.166 5.348 20.945 1.00 82.12 89 SER A N 1
ATOM 751 C CA . SER A 1 89 ? -5.608 5.622 21.053 1.00 82.12 89 SER A CA 1
ATOM 752 C C . SER A 1 89 ? -6.474 4.477 20.517 1.00 82.12 89 SER A C 1
ATOM 754 O O . SER A 1 89 ? -7.523 4.181 21.088 1.00 82.12 89 SER A O 1
ATOM 756 N N . ILE A 1 90 ? -6.011 3.776 19.478 1.00 82.12 90 ILE A N 1
ATOM 757 C CA . ILE A 1 90 ? -6.697 2.600 18.932 1.00 82.12 90 ILE A CA 1
ATOM 758 C C . ILE A 1 90 ? -6.602 1.423 19.903 1.00 82.12 90 ILE A C 1
ATOM 760 O O . ILE A 1 90 ? -7.594 0.729 20.123 1.00 82.12 90 ILE A O 1
ATOM 764 N N . GLN A 1 91 ? -5.441 1.212 20.530 1.00 82.81 91 GLN A N 1
ATOM 765 C CA . GLN A 1 91 ? -5.285 0.159 21.538 1.00 82.81 91 GLN A CA 1
ATOM 766 C C . GLN A 1 91 ? -6.213 0.377 22.739 1.00 82.81 91 GLN A C 1
ATOM 768 O O . GLN A 1 91 ? -6.827 -0.574 23.226 1.00 82.81 91 GLN A O 1
ATOM 773 N N . VAL A 1 92 ? -6.334 1.624 23.202 1.00 84.62 92 VAL A N 1
ATOM 774 C CA . VAL A 1 92 ? -7.260 1.995 24.280 1.00 84.62 92 VAL A CA 1
ATOM 775 C C . VAL A 1 92 ? -8.704 1.724 23.860 1.00 84.62 92 VAL A C 1
ATOM 777 O O . VAL A 1 92 ? -9.426 1.047 24.590 1.00 84.62 92 VAL A O 1
ATOM 780 N N . TRP A 1 93 ? -9.106 2.161 22.665 1.00 83.44 93 TRP A N 1
ATOM 781 C CA . TRP A 1 93 ? -10.454 1.926 22.140 1.00 83.44 93 TRP A CA 1
ATOM 782 C C . TRP A 1 93 ? -10.797 0.430 22.019 1.00 83.44 93 TRP A C 1
ATOM 784 O O . TRP A 1 93 ? -11.881 0.012 22.430 1.00 83.44 93 TRP A O 1
ATOM 794 N N . LEU A 1 94 ? -9.867 -0.397 21.523 1.00 83.81 94 LEU A N 1
ATOM 795 C CA . LEU A 1 94 ? -10.057 -1.850 21.415 1.00 83.81 94 LEU A CA 1
ATOM 796 C C . LEU A 1 94 ? -10.321 -2.490 22.779 1.00 83.81 94 LEU A C 1
ATOM 798 O O . LEU A 1 94 ? -11.240 -3.300 22.906 1.00 83.81 94 LEU A O 1
ATOM 802 N N . LYS A 1 95 ? -9.538 -2.103 23.795 1.00 83.06 95 LYS A N 1
ATOM 803 C CA . LYS A 1 95 ? -9.707 -2.585 25.172 1.00 83.06 95 LYS A CA 1
ATOM 804 C C . LYS A 1 95 ? -11.048 -2.136 25.755 1.00 83.06 95 LYS A C 1
ATOM 806 O O . LYS A 1 95 ? -11.772 -2.964 26.296 1.00 83.06 95 LYS A O 1
ATOM 811 N N . GLN A 1 96 ? -11.400 -0.859 25.593 1.00 82.69 96 GLN A N 1
ATOM 812 C CA . GLN A 1 96 ? -12.644 -0.281 26.117 1.00 82.69 96 GLN A CA 1
ATOM 813 C C . GLN A 1 96 ? -13.903 -0.907 25.508 1.00 82.69 96 GLN A C 1
ATOM 815 O O . GLN A 1 96 ? -14.889 -1.108 26.205 1.00 82.69 96 GLN A O 1
ATOM 820 N N . ARG A 1 97 ? -13.885 -1.229 24.211 1.00 78.12 97 ARG A N 1
ATOM 821 C CA . ARG A 1 97 ? -15.026 -1.834 23.503 1.00 78.12 97 ARG A CA 1
ATOM 822 C C . ARG A 1 97 ? -14.996 -3.369 23.504 1.00 78.12 97 ARG A C 1
ATOM 824 O O . ARG A 1 97 ? -15.783 -3.977 22.778 1.00 78.12 97 ARG A O 1
ATOM 831 N N . SER A 1 98 ? -14.065 -3.979 24.247 1.00 74.56 98 SER A N 1
ATOM 832 C CA . SER A 1 98 ? -13.815 -5.429 24.286 1.00 74.56 98 SER A CA 1
ATOM 833 C C . SER A 1 98 ? -13.722 -6.062 22.889 1.00 74.56 98 SER A C 1
ATOM 835 O O . SER A 1 98 ? -14.220 -7.163 22.649 1.00 74.56 98 SER A O 1
ATOM 837 N N . LYS A 1 99 ? -13.111 -5.350 21.932 1.00 77.69 99 LYS A N 1
ATOM 838 C CA . LYS A 1 99 ? -13.016 -5.807 20.542 1.00 77.69 99 LYS A CA 1
ATOM 839 C C . LYS A 1 99 ? -11.800 -6.708 20.353 1.00 77.69 99 LYS A C 1
ATOM 841 O O . LYS A 1 99 ? -10.688 -6.380 20.761 1.00 77.69 99 LYS A O 1
ATOM 846 N N . SER A 1 100 ? -12.001 -7.833 19.673 1.00 82.12 100 SER A N 1
ATOM 847 C CA . SER A 1 100 ? -10.907 -8.735 19.301 1.00 82.12 100 SER A CA 1
ATOM 848 C C . SER A 1 100 ? -10.124 -8.213 18.093 1.00 82.12 100 SER A C 1
ATOM 850 O O . SER A 1 100 ? -10.653 -7.489 17.247 1.00 82.12 100 SER A O 1
ATOM 852 N N . GLN A 1 101 ? -8.877 -8.668 17.936 1.00 81.12 101 GLN A N 1
ATOM 853 C CA . GLN A 1 101 ? -8.091 -8.401 16.724 1.00 81.12 101 GLN A CA 1
ATOM 854 C C . GLN A 1 101 ? -8.805 -8.891 15.450 1.00 81.12 101 GLN A C 1
ATOM 856 O O . GLN A 1 101 ? -8.728 -8.240 14.413 1.00 81.12 101 GLN A O 1
ATOM 861 N N . LYS A 1 102 ? -9.577 -9.986 15.528 1.00 84.62 102 LYS A N 1
ATOM 862 C CA . LYS A 1 102 ? -10.404 -10.473 14.409 1.00 84.62 102 LYS A CA 1
ATOM 863 C C . LYS A 1 102 ? -11.476 -9.460 13.998 1.00 84.62 102 LYS A C 1
ATOM 865 O O . LYS A 1 102 ? -11.719 -9.273 12.809 1.00 84.62 102 LYS A O 1
ATOM 870 N N . GLN A 1 103 ? -12.099 -8.783 14.963 1.00 84.81 103 GLN A N 1
ATOM 871 C CA . GLN A 1 103 ? -13.070 -7.726 14.672 1.00 84.81 103 GLN A CA 1
ATOM 872 C C . GLN A 1 103 ? -12.395 -6.505 14.046 1.00 84.81 103 GLN A C 1
ATOM 874 O O . GLN A 1 103 ? -12.949 -5.945 13.106 1.00 84.81 103 GLN A O 1
ATOM 879 N N . LEU A 1 104 ? -11.190 -6.136 14.493 1.00 86.50 104 LEU A N 1
ATOM 880 C CA . LEU A 1 104 ? -10.412 -5.073 13.851 1.00 86.50 104 LEU A CA 1
ATOM 881 C C . LEU A 1 104 ? -10.116 -5.397 12.379 1.00 86.50 104 LEU A C 1
ATOM 883 O O . LEU A 1 104 ? -10.338 -4.550 11.521 1.00 86.50 104 LEU A O 1
ATOM 887 N N . LEU A 1 105 ? -9.672 -6.621 12.073 1.00 89.19 105 LEU A N 1
ATOM 888 C CA . LEU A 1 105 ? -9.414 -7.047 10.691 1.00 89.19 105 LEU A CA 1
ATOM 889 C C . LEU A 1 105 ? -10.669 -6.928 9.817 1.00 89.19 105 LEU A C 1
ATOM 891 O O . LEU A 1 105 ? -10.588 -6.418 8.702 1.00 89.19 105 LEU A O 1
ATOM 895 N N . LYS A 1 106 ? -11.836 -7.329 10.338 1.00 88.81 106 LYS A N 1
ATOM 896 C CA . LYS A 1 106 ? -13.116 -7.187 9.629 1.00 88.81 106 LYS A CA 1
ATOM 897 C C . LYS A 1 106 ? -13.487 -5.719 9.393 1.00 88.81 106 LYS A C 1
ATOM 899 O O . LYS A 1 106 ? -13.949 -5.378 8.312 1.00 88.81 106 LYS A O 1
ATOM 904 N N . LEU A 1 107 ? -13.269 -4.847 10.377 1.00 88.50 107 LEU A N 1
ATOM 905 C CA . LEU A 1 107 ? -13.511 -3.409 10.227 1.00 88.50 107 LEU A CA 1
ATOM 906 C C . LEU A 1 107 ? -12.604 -2.790 9.162 1.00 88.50 107 LEU A C 1
ATOM 908 O O . LEU A 1 107 ? -13.060 -1.985 8.362 1.00 88.50 107 LEU A O 1
ATOM 912 N N . ILE A 1 108 ? -11.338 -3.200 9.115 1.00 91.06 108 ILE A N 1
ATOM 913 C CA . ILE A 1 108 ? -10.393 -2.731 8.098 1.00 91.06 108 ILE A CA 1
ATOM 914 C C . ILE A 1 108 ? -10.793 -3.230 6.712 1.00 91.06 108 ILE A C 1
ATOM 916 O O . ILE A 1 108 ? -10.703 -2.463 5.765 1.00 91.06 108 ILE A O 1
ATOM 920 N N . GLN A 1 109 ? -11.267 -4.472 6.580 1.00 90.75 109 GLN A N 1
ATOM 921 C CA . GLN A 1 109 ? -11.812 -4.965 5.309 1.00 90.75 109 GLN A CA 1
ATOM 922 C C . GLN A 1 109 ? -12.973 -4.098 4.822 1.00 90.75 109 GLN A C 1
ATOM 924 O O . GLN A 1 109 ? -12.973 -3.693 3.664 1.00 90.75 109 GLN A O 1
ATOM 929 N N . ILE A 1 110 ? -13.916 -3.765 5.711 1.00 90.25 110 ILE A N 1
ATOM 930 C CA . ILE A 1 110 ? -15.049 -2.886 5.385 1.00 90.25 110 ILE A CA 1
ATOM 931 C C . ILE A 1 110 ? -14.550 -1.503 4.964 1.00 90.25 110 ILE A C 1
ATOM 933 O O . ILE A 1 110 ? -14.967 -1.005 3.929 1.00 90.25 110 ILE A O 1
ATOM 937 N N . LEU A 1 111 ? -13.622 -0.914 5.718 1.00 91.00 111 LEU A N 1
ATOM 938 C CA . LEU A 1 111 ? -13.050 0.395 5.404 1.00 91.00 111 LEU A CA 1
ATOM 939 C C . LEU A 1 111 ? -12.314 0.416 4.068 1.00 91.00 111 L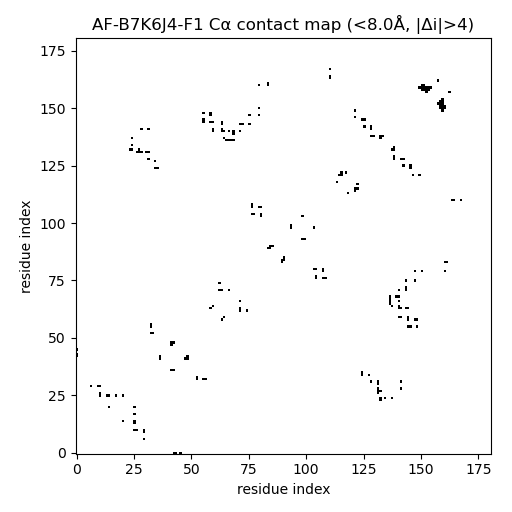EU A C 1
ATOM 941 O O . LEU A 1 111 ? -12.483 1.346 3.293 1.00 91.00 111 LEU A O 1
ATOM 945 N N . VAL A 1 112 ? -11.488 -0.593 3.790 1.00 91.62 112 VAL A N 1
ATOM 946 C CA . VAL A 1 112 ? -10.776 -0.697 2.512 1.00 91.62 112 VAL A CA 1
ATOM 947 C C . VAL A 1 112 ? -11.771 -0.851 1.368 1.00 91.62 112 VAL A C 1
ATOM 949 O O . VAL A 1 112 ? -11.597 -0.204 0.342 1.00 91.62 112 VAL A O 1
ATOM 952 N N . GLN A 1 113 ? -12.820 -1.655 1.546 1.00 90.12 113 GLN A N 1
ATOM 953 C CA . GLN A 1 113 ? -13.873 -1.797 0.545 1.00 90.12 113 GLN A CA 1
ATOM 954 C C . GLN A 1 113 ? -14.625 -0.476 0.330 1.00 90.12 113 GLN A C 1
ATOM 956 O O . GLN A 1 113 ? -14.801 -0.056 -0.802 1.00 90.12 113 GLN A O 1
ATOM 961 N N . GLU A 1 114 ? -14.981 0.234 1.400 1.00 89.38 114 GLU A N 1
ATOM 962 C CA . GLU A 1 114 ? -15.644 1.538 1.318 1.00 89.38 114 GLU A CA 1
ATOM 963 C C . GLU A 1 114 ? -14.766 2.596 0.636 1.00 89.38 114 GLU A C 1
ATOM 965 O O . GLU A 1 114 ? -15.272 3.396 -0.146 1.00 89.38 114 GLU A O 1
ATOM 970 N N . LEU A 1 115 ? -13.452 2.582 0.882 1.00 90.19 115 LEU A N 1
ATOM 971 C CA . LEU A 1 115 ? -12.499 3.440 0.177 1.00 90.19 115 LEU A CA 1
ATOM 972 C C . LEU A 1 115 ? -12.432 3.091 -1.310 1.00 90.19 115 LEU A C 1
ATOM 974 O O . LEU A 1 115 ? -12.423 3.987 -2.150 1.00 90.19 115 LEU A O 1
ATOM 978 N N . LEU A 1 116 ? -12.393 1.800 -1.638 1.00 89.38 116 LEU A N 1
ATOM 979 C CA . LEU A 1 116 ? -12.433 1.351 -3.023 1.00 89.38 116 LEU A CA 1
ATOM 980 C C . LEU A 1 116 ? -13.753 1.742 -3.693 1.00 89.38 116 LEU A C 1
ATOM 982 O O . LEU A 1 116 ? -13.724 2.135 -4.845 1.00 89.38 116 LEU A O 1
ATOM 986 N N . ASP A 1 117 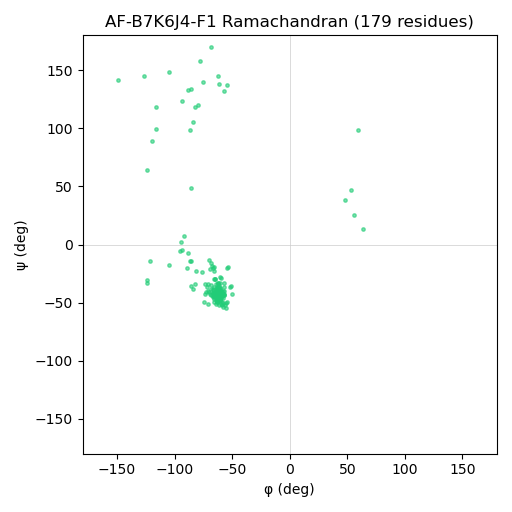? -14.888 1.717 -3.008 1.00 87.38 117 ASP A N 1
ATOM 987 C CA . ASP A 1 117 ? -16.172 1.984 -3.661 1.00 87.38 117 ASP A CA 1
ATOM 988 C C . ASP A 1 117 ? -16.502 3.485 -3.743 1.00 87.38 117 ASP A C 1
ATOM 990 O O . ASP A 1 117 ? -17.063 3.939 -4.739 1.00 87.38 117 ASP A O 1
ATOM 994 N N . ASN A 1 118 ? -16.134 4.273 -2.725 1.00 85.94 118 ASN A N 1
ATOM 995 C CA . ASN A 1 118 ? -16.655 5.634 -2.542 1.00 85.94 118 ASN A CA 1
ATOM 996 C C . ASN A 1 118 ? -15.588 6.742 -2.508 1.00 85.94 118 ASN A C 1
ATOM 998 O O . ASN A 1 118 ? -15.942 7.920 -2.602 1.00 85.94 118 ASN A O 1
ATOM 1002 N N . ASP A 1 119 ? -14.294 6.429 -2.360 1.00 89.19 119 ASP A N 1
ATOM 1003 C CA . ASP A 1 119 ? -13.260 7.468 -2.276 1.00 89.19 119 ASP A CA 1
ATOM 1004 C C . ASP A 1 119 ? -12.810 7.925 -3.671 1.00 89.19 119 ASP A C 1
ATOM 1006 O O . ASP A 1 119 ? -12.060 7.244 -4.376 1.00 89.19 119 ASP A O 1
ATOM 1010 N N . SER A 1 120 ? -13.245 9.124 -4.066 1.00 86.81 120 SER A N 1
ATOM 1011 C CA . SER A 1 120 ? -12.931 9.702 -5.376 1.00 86.81 120 SER A CA 1
ATOM 1012 C C . SER A 1 120 ? -11.432 9.903 -5.608 1.00 86.81 120 SER A C 1
ATOM 1014 O O . SER A 1 120 ? -10.977 9.780 -6.744 1.00 86.81 120 SER A O 1
ATOM 1016 N N . ASN A 1 121 ? -10.655 10.203 -4.562 1.00 87.38 121 ASN A N 1
ATOM 1017 C CA . ASN A 1 121 ? -9.214 10.427 -4.697 1.00 87.38 121 ASN A CA 1
ATOM 1018 C C . ASN A 1 121 ? -8.487 9.100 -4.921 1.00 87.38 121 ASN A C 1
ATOM 1020 O O . ASN A 1 121 ? -7.615 9.003 -5.786 1.00 87.38 121 ASN A O 1
ATOM 1024 N N . LEU A 1 122 ? -8.873 8.056 -4.183 1.00 88.69 122 LEU A N 1
ATOM 1025 C CA . LEU A 1 122 ? -8.331 6.718 -4.401 1.00 88.69 122 LEU A CA 1
ATOM 1026 C C . LEU A 1 122 ? -8.713 6.185 -5.789 1.00 88.69 122 LEU A C 1
ATOM 1028 O O . LEU A 1 122 ? -7.862 5.653 -6.501 1.00 88.69 122 LEU A O 1
ATOM 1032 N N . GLN A 1 123 ? -9.960 6.391 -6.212 1.00 89.19 123 GLN A N 1
ATOM 1033 C CA . GLN A 1 123 ? -10.427 6.005 -7.543 1.00 89.19 123 GLN A CA 1
ATOM 1034 C C . GLN A 1 123 ? -9.647 6.696 -8.666 1.00 89.19 123 GLN A C 1
ATOM 1036 O O . GLN A 1 123 ? -9.256 6.047 -9.636 1.00 89.19 123 GLN A O 1
ATOM 1041 N N . GLN A 1 124 ? -9.336 7.986 -8.519 1.00 87.69 124 GLN A N 1
ATOM 1042 C CA . GLN A 1 124 ? -8.486 8.709 -9.470 1.00 87.69 124 GLN A CA 1
ATOM 1043 C C . GLN A 1 124 ? -7.064 8.136 -9.551 1.00 87.69 124 GLN A C 1
ATOM 1045 O O . GLN A 1 124 ? -6.493 8.097 -10.639 1.00 87.69 124 GLN A O 1
ATOM 1050 N N . ARG A 1 125 ? -6.514 7.636 -8.437 1.00 87.88 125 ARG A N 1
ATOM 1051 C CA . ARG A 1 125 ? -5.194 6.981 -8.396 1.00 87.88 125 ARG A CA 1
ATOM 1052 C C . ARG A 1 125 ? -5.191 5.584 -9.017 1.00 87.88 125 ARG A C 1
ATOM 1054 O O . ARG A 1 125 ? -4.191 5.187 -9.612 1.00 87.88 125 ARG A O 1
ATOM 1061 N N . ILE A 1 126 ? -6.288 4.838 -8.885 1.00 89.56 126 ILE A N 1
ATOM 1062 C CA . ILE A 1 126 ? -6.403 3.459 -9.383 1.00 89.56 126 ILE A CA 1
ATOM 1063 C C . ILE A 1 126 ? -6.782 3.413 -10.865 1.00 89.56 126 ILE A C 1
ATOM 1065 O O . ILE A 1 126 ? -6.257 2.579 -11.599 1.00 89.56 126 ILE A O 1
ATOM 1069 N N . LYS A 1 127 ? -7.663 4.305 -11.329 1.00 87.25 127 LYS A N 1
ATOM 1070 C CA . LYS A 1 127 ? -8.209 4.285 -12.695 1.00 87.25 127 LYS A CA 1
ATOM 1071 C C . LYS A 1 127 ? -7.145 4.170 -13.807 1.00 87.25 127 LYS A C 1
ATOM 1073 O O . LYS A 1 127 ? -7.352 3.361 -14.711 1.00 87.25 127 LYS A O 1
ATOM 1078 N N . PRO A 1 128 ? -6.001 4.881 -13.754 1.00 88.38 128 PRO A N 1
ATOM 1079 C CA . PRO A 1 128 ? -4.972 4.778 -14.789 1.00 88.38 128 PRO A CA 1
ATOM 1080 C C . PRO A 1 128 ? -4.250 3.421 -14.833 1.00 88.38 128 PRO A C 1
ATOM 1082 O O . PRO A 1 128 ? -3.601 3.107 -15.825 1.00 88.38 128 PRO A O 1
ATOM 1085 N N . ILE A 1 129 ? -4.344 2.589 -13.788 1.00 88.81 129 ILE A N 1
ATOM 1086 C CA . ILE A 1 129 ? -3.636 1.297 -13.719 1.00 88.81 129 ILE A CA 1
ATOM 1087 C C . ILE A 1 129 ? -4.102 0.346 -14.831 1.00 88.81 129 ILE A C 1
ATOM 1089 O O . ILE A 1 129 ? -3.279 -0.385 -15.390 1.00 88.81 129 ILE A O 1
ATOM 1093 N N . CYS A 1 130 ? -5.379 0.419 -15.216 1.00 87.19 130 CYS A N 1
ATOM 1094 C CA . CYS A 1 130 ? -5.939 -0.318 -16.351 1.00 87.19 130 CYS A CA 1
ATOM 1095 C C . CYS A 1 130 ? -5.249 0.019 -17.684 1.00 87.19 130 CYS A C 1
ATOM 1097 O O . CYS A 1 130 ? -5.197 -0.817 -18.581 1.00 87.19 130 CYS A O 1
ATOM 1099 N N . GLU A 1 131 ? -4.711 1.233 -17.822 1.00 87.25 131 GLU A N 1
ATOM 1100 C CA . GLU A 1 131 ? -4.012 1.684 -19.032 1.00 87.25 131 GLU A CA 1
ATOM 1101 C C . GLU A 1 131 ? -2.559 1.192 -19.063 1.00 87.25 131 GLU A C 1
ATOM 1103 O O . GLU A 1 131 ? -1.955 1.083 -20.130 1.00 87.25 131 GLU A O 1
ATOM 1108 N N . TYR A 1 132 ? -1.978 0.876 -17.901 1.00 86.88 132 TYR A N 1
ATOM 1109 C CA . TYR A 1 132 ? -0.574 0.481 -17.804 1.00 86.88 132 TYR A CA 1
ATOM 1110 C C . TYR A 1 132 ? -0.349 -0.985 -18.122 1.00 86.88 132 TYR A C 1
ATOM 1112 O O . TYR A 1 132 ? 0.709 -1.318 -18.657 1.00 86.88 132 TYR A O 1
ATOM 1120 N N . THR A 1 133 ? -1.285 -1.873 -17.786 1.00 88.44 133 THR A N 1
ATOM 1121 C CA . THR A 1 133 ? -1.098 -3.314 -17.972 1.00 88.44 133 THR A CA 1
ATOM 1122 C C . THR A 1 133 ? -2.400 -4.050 -18.251 1.00 88.44 133 THR A C 1
ATOM 1124 O O . THR A 1 133 ? -3.425 -3.794 -17.630 1.00 88.44 133 THR A O 1
ATOM 1127 N N . SER A 1 134 ? -2.329 -5.031 -19.152 1.00 86.06 134 SER A N 1
ATOM 1128 C CA . SER A 1 134 ? -3.397 -6.012 -19.384 1.00 86.06 134 SER A CA 1
ATOM 1129 C C . SER A 1 134 ? -3.197 -7.298 -18.572 1.00 86.06 134 SER A C 1
ATOM 1131 O O . SER A 1 134 ? -4.036 -8.193 -18.620 1.00 86.06 134 SER A O 1
ATOM 1133 N N . ASN A 1 135 ? -2.078 -7.430 -17.846 1.00 89.38 135 ASN A N 1
ATOM 1134 C CA . ASN A 1 135 ? -1.823 -8.588 -16.996 1.00 89.38 135 ASN A CA 1
ATOM 1135 C C . ASN A 1 135 ? -2.584 -8.435 -15.672 1.00 89.38 135 ASN A C 1
ATOM 1137 O O . ASN A 1 135 ? -2.331 -7.507 -14.906 1.00 89.38 135 ASN A O 1
ATOM 1141 N N . PHE A 1 136 ? -3.482 -9.378 -15.390 1.00 88.12 136 PHE A N 1
ATOM 1142 C CA . PHE A 1 136 ? -4.341 -9.354 -14.206 1.00 88.12 136 PHE A CA 1
ATOM 1143 C C . PHE A 1 136 ? -3.569 -9.346 -12.878 1.00 88.12 136 PHE A C 1
ATOM 1145 O O . PHE A 1 136 ? -3.887 -8.561 -11.986 1.00 88.12 136 PHE A O 1
ATOM 1152 N N . HIS A 1 137 ? -2.527 -10.172 -12.751 1.00 89.00 137 HIS A N 1
ATOM 1153 C CA . HIS A 1 137 ? -1.729 -10.257 -11.525 1.00 89.00 137 HIS A CA 1
ATOM 1154 C C . HIS A 1 137 ? -0.966 -8.959 -11.264 1.00 89.00 137 HIS A C 1
ATOM 1156 O O . HIS A 1 137 ? -0.979 -8.444 -10.146 1.00 89.00 137 HIS A O 1
ATOM 1162 N N . LEU A 1 138 ? -0.353 -8.390 -12.307 1.00 90.88 138 LEU A N 1
ATOM 1163 C CA . LEU A 1 138 ? 0.340 -7.113 -12.187 1.00 90.88 138 LEU A CA 1
ATOM 1164 C C . LEU A 1 138 ? -0.644 -5.983 -11.874 1.00 90.88 138 LEU A C 1
ATOM 1166 O O . LEU A 1 138 ? -0.391 -5.191 -10.974 1.00 90.88 138 LEU A O 1
ATOM 1170 N N . HIS A 1 139 ? -1.788 -5.941 -12.555 1.00 91.69 139 HIS A N 1
ATOM 1171 C CA . HIS A 1 139 ? -2.838 -4.960 -12.294 1.00 91.69 139 HIS A CA 1
ATOM 1172 C C . HIS A 1 139 ? -3.268 -4.967 -10.818 1.00 91.69 139 HIS A C 1
ATOM 1174 O O . HIS A 1 139 ? -3.288 -3.923 -10.164 1.00 91.69 139 HIS A O 1
ATOM 1180 N N . GLN A 1 140 ? -3.554 -6.148 -10.265 1.00 91.19 140 GLN A N 1
ATOM 1181 C CA . GLN A 1 140 ? -3.913 -6.292 -8.855 1.00 91.19 140 GLN A CA 1
ATOM 1182 C C . GLN A 1 140 ? -2.781 -5.879 -7.913 1.00 91.19 140 GLN A C 1
ATOM 1184 O O . GLN A 1 140 ? -3.034 -5.184 -6.930 1.00 91.19 140 GLN A O 1
ATOM 1189 N N . ALA A 1 141 ? -1.538 -6.256 -8.213 1.00 92.94 141 ALA A N 1
ATOM 1190 C CA . ALA A 1 141 ? -0.396 -5.881 -7.389 1.00 92.94 141 ALA A CA 1
ATOM 1191 C C . ALA A 1 141 ? -0.203 -4.355 -7.332 1.00 92.94 141 ALA A C 1
ATOM 1193 O O . ALA A 1 141 ? -0.001 -3.797 -6.251 1.00 92.94 141 ALA A O 1
ATOM 1194 N N . LEU A 1 142 ? -0.323 -3.673 -8.476 1.00 93.19 142 LEU A N 1
ATOM 1195 C CA . LEU A 1 142 ? -0.237 -2.213 -8.565 1.00 93.19 142 LEU A CA 1
ATOM 1196 C C . LEU A 1 142 ? -1.395 -1.535 -7.821 1.00 93.19 142 LEU A C 1
ATOM 1198 O O . LEU A 1 142 ? -1.179 -0.560 -7.097 1.00 93.19 142 LEU A O 1
ATOM 1202 N N . MET A 1 143 ? -2.613 -2.067 -7.944 1.00 92.75 143 MET A N 1
ATOM 1203 C CA . MET A 1 143 ? -3.785 -1.563 -7.226 1.00 92.75 143 MET A CA 1
ATOM 1204 C C . MET A 1 143 ? -3.597 -1.666 -5.708 1.00 92.75 143 MET A C 1
ATOM 1206 O O . MET A 1 143 ? -3.719 -0.663 -5.010 1.00 92.75 143 MET A O 1
ATOM 1210 N N . LEU A 1 144 ? -3.229 -2.842 -5.191 1.00 93.38 144 LEU A N 1
ATOM 1211 C CA . LEU A 1 144 ? -3.036 -3.059 -3.753 1.00 93.38 144 LEU A CA 1
ATOM 1212 C C . LEU A 1 144 ? -1.892 -2.211 -3.186 1.00 93.38 144 LEU A C 1
ATOM 1214 O O . LEU A 1 144 ? -2.029 -1.648 -2.100 1.00 93.38 144 LEU A O 1
ATOM 1218 N N . ALA A 1 145 ? -0.796 -2.059 -3.934 1.00 93.62 145 ALA A N 1
ATOM 1219 C CA . ALA A 1 145 ? 0.294 -1.166 -3.553 1.00 93.62 145 ALA A CA 1
ATOM 1220 C C . ALA A 1 145 ? -0.168 0.299 -3.459 1.00 93.62 145 ALA A C 1
ATOM 1222 O O . ALA A 1 145 ? 0.225 1.006 -2.532 1.00 93.62 145 ALA A O 1
ATOM 1223 N N . THR A 1 146 ? -1.034 0.733 -4.380 1.00 92.12 146 THR A N 1
ATOM 1224 C CA . THR A 1 146 ? -1.617 2.086 -4.389 1.00 92.12 146 THR A CA 1
ATOM 1225 C C . THR A 1 146 ? -2.545 2.306 -3.195 1.00 92.12 146 THR A C 1
ATOM 1227 O O . THR A 1 146 ? -2.478 3.352 -2.554 1.00 92.12 146 THR A O 1
ATOM 1230 N N . VAL A 1 147 ? -3.369 1.311 -2.849 1.00 92.88 147 VAL A N 1
ATOM 1231 C CA . VAL A 1 147 ? -4.235 1.365 -1.660 1.00 92.88 147 VAL A CA 1
ATOM 1232 C C . VAL A 1 147 ? -3.399 1.438 -0.382 1.00 92.88 147 VAL A C 1
ATOM 1234 O O . VAL A 1 147 ? -3.686 2.260 0.485 1.00 92.88 147 VAL A O 1
ATOM 1237 N N . GLU A 1 148 ? -2.343 0.624 -0.260 1.00 93.25 148 GLU A N 1
ATOM 1238 C CA . GLU A 1 148 ? -1.452 0.683 0.904 1.00 93.25 148 GLU A CA 1
ATOM 1239 C C . GLU A 1 148 ? -0.789 2.059 1.036 1.00 93.25 148 GLU A C 1
ATOM 1241 O O . GLU A 1 148 ? -0.813 2.635 2.122 1.00 93.25 148 GLU A O 1
ATOM 1246 N N . GLU A 1 149 ? -0.226 2.597 -0.051 1.00 91.44 149 GLU A N 1
ATOM 1247 C CA . GLU A 1 149 ? 0.368 3.940 -0.064 1.00 91.44 149 GLU A CA 1
ATOM 1248 C C . GLU A 1 149 ? -0.650 4.992 0.393 1.00 91.44 149 GLU A C 1
ATOM 1250 O O . GLU A 1 149 ? -0.366 5.756 1.312 1.00 91.44 149 GLU A O 1
ATOM 1255 N N . TYR A 1 150 ? -1.849 4.982 -0.193 1.00 90.50 150 TYR A N 1
ATOM 1256 C CA . TYR A 1 150 ? -2.913 5.938 0.106 1.00 90.50 150 TYR A CA 1
ATOM 1257 C C . TYR A 1 150 ? -3.357 5.889 1.574 1.00 90.50 150 TYR A C 1
ATOM 1259 O O . TYR A 1 150 ? -3.464 6.917 2.238 1.00 90.50 150 TYR A O 1
ATOM 1267 N N . CYS A 1 151 ? -3.566 4.693 2.130 1.00 90.38 151 CYS A N 1
ATOM 1268 C CA . CYS A 1 151 ? -3.960 4.538 3.531 1.00 90.38 151 CYS A CA 1
ATOM 1269 C C . CYS A 1 151 ? -2.875 5.006 4.516 1.00 90.38 151 CYS A C 1
ATOM 1271 O O . CYS A 1 151 ? -3.195 5.418 5.637 1.00 90.38 151 CYS A O 1
ATOM 1273 N N . LEU A 1 152 ? -1.601 4.904 4.129 1.00 89.38 152 LEU A N 1
ATOM 1274 C CA . LEU A 1 152 ? -0.453 5.250 4.969 1.00 89.38 152 LEU A CA 1
ATOM 1275 C C . LEU A 1 152 ? 0.068 6.674 4.745 1.00 89.38 152 LEU A C 1
ATOM 1277 O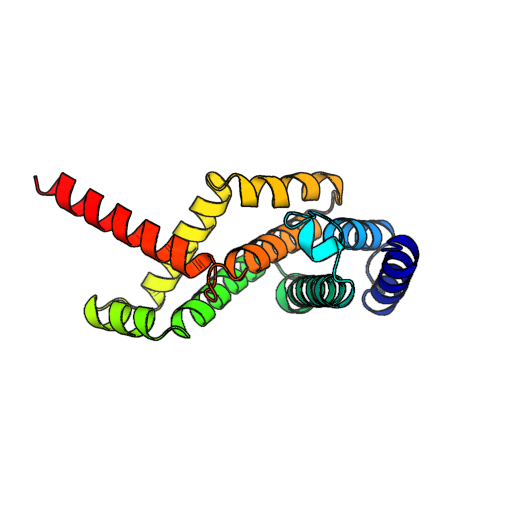 O . LEU A 1 152 ? 0.937 7.121 5.498 1.00 89.38 152 LEU A O 1
ATOM 1281 N N . GLU A 1 153 ? -0.480 7.389 3.766 1.00 86.31 153 GLU A N 1
ATOM 1282 C CA . GLU A 1 153 ? -0.183 8.791 3.504 1.00 86.31 153 GLU A CA 1
ATOM 1283 C C . GLU A 1 153 ? -0.464 9.634 4.756 1.00 86.31 153 GLU A C 1
ATOM 1285 O O . GLU A 1 153 ? -1.484 9.469 5.435 1.00 86.31 153 GLU A O 1
ATOM 1290 N N . LYS A 1 154 ? 0.487 10.501 5.118 1.00 82.31 154 LYS A N 1
ATOM 1291 C CA . LYS A 1 154 ? 0.400 11.290 6.348 1.00 82.31 154 LYS A CA 1
ATOM 1292 C C . LYS A 1 154 ? -0.466 12.523 6.117 1.00 82.31 154 LYS A C 1
ATOM 1294 O O . LYS A 1 154 ? -0.080 13.422 5.383 1.00 82.31 154 LYS A O 1
ATOM 1299 N N . VAL A 1 155 ? -1.566 12.613 6.853 1.00 79.56 155 VAL A N 1
ATOM 1300 C CA . VAL A 1 155 ? -2.407 13.805 6.968 1.00 79.56 155 VAL A CA 1
ATOM 1301 C C . VAL A 1 155 ? -2.352 14.279 8.418 1.00 79.56 155 VAL A C 1
ATOM 1303 O O . VAL A 1 155 ? -2.722 13.544 9.336 1.00 79.56 155 VAL A O 1
ATOM 1306 N N . ASN A 1 156 ? -1.851 15.497 8.645 1.00 77.50 156 ASN A N 1
ATOM 1307 C CA . ASN A 1 156 ? -1.637 16.061 9.987 1.00 77.50 156 ASN A CA 1
ATOM 1308 C C . ASN A 1 156 ? -0.795 15.141 10.897 1.00 77.50 156 ASN A C 1
ATOM 1310 O O . ASN A 1 156 ? -1.149 14.871 12.042 1.00 77.50 156 ASN A O 1
ATOM 1314 N N . ASN A 1 157 ? 0.319 14.625 10.361 1.00 80.12 157 ASN A N 1
ATOM 1315 C CA . ASN A 1 157 ? 1.251 13.712 11.040 1.00 80.12 157 ASN A CA 1
ATOM 1316 C C . ASN A 1 157 ? 0.659 12.341 11.447 1.00 80.12 157 ASN A C 1
ATOM 1318 O O . ASN A 1 157 ? 1.285 11.589 12.193 1.00 80.12 157 ASN A O 1
ATOM 1322 N N . GLN A 1 158 ? -0.523 11.988 10.936 1.00 81.94 158 GLN A N 1
ATOM 1323 C CA . GLN A 1 158 ? -1.181 10.701 11.161 1.00 81.94 158 GLN A CA 1
ATOM 1324 C C . GLN A 1 158 ? -1.546 10.036 9.826 1.00 81.94 158 GLN A C 1
ATOM 1326 O O . GLN A 1 158 ? -1.890 10.739 8.882 1.00 81.94 158 GLN A O 1
ATOM 1331 N N . PRO A 1 159 ? -1.489 8.697 9.714 1.00 87.44 159 PRO A N 1
ATOM 1332 C CA . PRO A 1 159 ? -1.982 7.993 8.534 1.00 87.44 159 PRO A CA 1
ATOM 1333 C C . PRO A 1 159 ? -3.437 8.357 8.220 1.00 87.44 159 PRO A C 1
ATOM 1335 O O . PRO A 1 159 ? -4.277 8.365 9.126 1.00 87.44 159 PRO A O 1
ATOM 1338 N N . LEU A 1 160 ? -3.752 8.577 6.942 1.00 88.19 160 LEU A N 1
ATOM 1339 C CA . LEU A 1 160 ? -5.116 8.816 6.458 1.00 88.19 160 LEU A CA 1
ATOM 1340 C C . LEU A 1 160 ? -6.098 7.747 6.956 1.00 88.19 160 LEU A C 1
ATOM 1342 O O . LEU A 1 160 ? -7.237 8.054 7.316 1.00 88.19 160 LEU A O 1
ATOM 1346 N N . LEU A 1 161 ? -5.630 6.501 7.058 1.00 89.62 161 LEU A N 1
ATOM 1347 C CA . LEU A 1 161 ? -6.395 5.388 7.605 1.00 89.62 161 LEU A CA 1
ATOM 1348 C C . LEU A 1 161 ? -6.9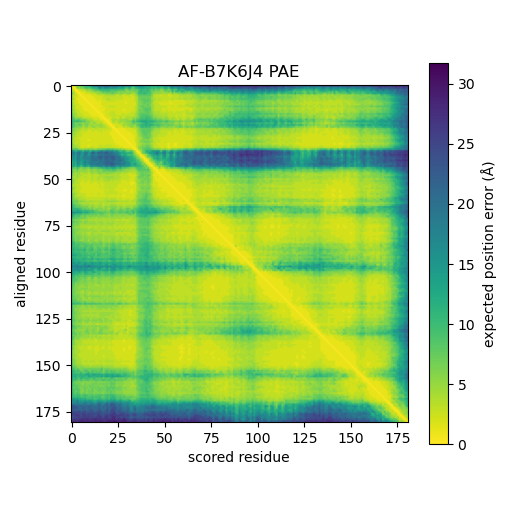91 5.682 8.990 1.00 89.62 161 LEU A C 1
ATOM 1350 O O . LEU A 1 161 ? -8.105 5.247 9.257 1.00 89.62 161 LEU A O 1
ATOM 1354 N N . ILE A 1 162 ? -6.297 6.417 9.867 1.00 86.56 162 ILE A N 1
ATOM 1355 C CA . ILE A 1 162 ? -6.816 6.753 11.206 1.00 86.56 162 ILE A CA 1
ATOM 1356 C C . ILE A 1 162 ? -8.021 7.682 11.100 1.00 86.56 162 ILE A C 1
ATOM 1358 O O . ILE A 1 162 ? -9.018 7.477 11.791 1.00 86.56 162 ILE A O 1
ATOM 1362 N N . HIS A 1 163 ? -7.927 8.702 10.246 1.00 86.62 163 HIS A N 1
ATOM 1363 C CA . HIS A 1 163 ? -9.005 9.668 10.039 1.00 86.62 163 HIS A CA 1
ATOM 1364 C C . HIS A 1 163 ? -10.249 8.967 9.499 1.00 86.62 163 HIS A C 1
ATOM 1366 O O . HIS A 1 163 ? -11.336 9.121 10.052 1.00 86.62 163 HIS A O 1
ATOM 1372 N N . ARG A 1 164 ? -10.066 8.101 8.496 1.00 86.69 164 ARG A N 1
ATOM 1373 C CA . ARG A 1 164 ? -11.140 7.274 7.930 1.00 86.69 164 ARG A CA 1
ATOM 1374 C C . ARG A 1 164 ? -11.721 6.299 8.950 1.00 86.69 164 ARG A C 1
ATOM 1376 O O . ARG A 1 164 ? -12.936 6.174 9.055 1.00 86.69 164 ARG A O 1
ATOM 1383 N N . PHE A 1 165 ? -10.872 5.668 9.758 1.00 85.81 165 PHE A N 1
ATOM 1384 C CA . PHE A 1 165 ? -11.310 4.779 10.831 1.00 85.81 165 PHE A CA 1
ATOM 1385 C C . PHE A 1 165 ? -12.168 5.517 11.866 1.00 85.81 165 PHE A C 1
ATOM 1387 O O . PHE A 1 165 ? -13.222 5.019 12.253 1.00 85.81 165 PHE A O 1
ATOM 1394 N N . ARG A 1 166 ? -11.763 6.723 12.286 1.00 84.12 166 ARG A N 1
ATOM 1395 C CA . ARG A 1 166 ? -12.542 7.550 13.219 1.00 84.12 166 ARG A CA 1
ATOM 1396 C C . ARG A 1 166 ? -13.887 7.957 12.622 1.00 84.12 166 ARG A C 1
ATOM 1398 O O . ARG A 1 166 ? -14.907 7.746 13.269 1.00 84.12 166 ARG A O 1
ATOM 1405 N N . GLN A 1 167 ? -13.885 8.453 11.386 1.00 85.31 167 GLN A N 1
ATOM 1406 C CA . GLN A 1 167 ? -15.101 8.838 10.670 1.00 85.31 167 GLN A CA 1
ATOM 1407 C C . GLN A 1 167 ? -16.089 7.664 10.569 1.00 85.31 167 GLN A C 1
ATOM 1409 O O . GLN A 1 167 ? -17.283 7.815 10.826 1.00 85.31 167 GLN A O 1
ATOM 1414 N N . TYR A 1 168 ? -15.588 6.465 10.266 1.00 83.50 168 TYR A N 1
ATOM 1415 C CA . TYR A 1 168 ? -16.412 5.262 10.235 1.00 83.50 168 TYR A CA 1
ATOM 1416 C C . TYR A 1 168 ? -17.004 4.937 11.609 1.00 83.50 168 TYR A C 1
ATOM 1418 O O . TYR A 1 168 ? -18.202 4.676 11.707 1.00 83.50 168 TYR A O 1
ATOM 1426 N N . LEU A 1 169 ? -16.209 4.995 12.682 1.00 79.88 169 LEU A N 1
ATOM 1427 C CA . LEU A 1 169 ? -16.713 4.760 14.038 1.00 79.88 169 LEU A CA 1
ATOM 1428 C C . LEU A 1 169 ? -17.794 5.766 14.450 1.00 79.88 169 LEU A C 1
ATOM 1430 O O . LEU A 1 169 ? -18.780 5.370 15.068 1.00 79.88 169 LEU A O 1
ATOM 1434 N N . GLU A 1 170 ? -17.631 7.038 14.090 1.00 79.69 170 GLU A N 1
ATOM 1435 C CA . GLU A 1 170 ? -18.632 8.080 14.335 1.00 79.69 170 GLU A CA 1
ATOM 1436 C C . GLU A 1 170 ? -19.932 7.786 13.578 1.00 79.69 170 GLU A C 1
ATOM 1438 O O . GLU A 1 170 ? -21.011 7.856 14.168 1.00 79.69 170 GLU A O 1
ATOM 1443 N N . SER A 1 171 ? -19.843 7.369 12.312 1.00 77.19 171 SER A N 1
ATOM 1444 C CA . SER A 1 171 ? -21.020 7.008 11.509 1.00 77.19 171 SER A CA 1
ATOM 1445 C C . SER A 1 171 ? -21.755 5.767 12.036 1.00 77.19 171 SER A C 1
ATOM 1447 O O . SER A 1 171 ? -22.984 5.722 12.019 1.00 77.19 171 SER A O 1
ATOM 1449 N N . GLN A 1 172 ? -21.026 4.770 12.551 1.00 71.19 172 GLN A N 1
ATOM 1450 C CA . GLN A 1 172 ? -21.615 3.580 13.172 1.00 71.19 172 GLN A CA 1
ATOM 1451 C C . GLN A 1 172 ? -22.341 3.937 14.469 1.00 71.19 172 GLN A C 1
ATOM 1453 O O . GLN A 1 172 ? -23.451 3.464 14.692 1.00 71.19 172 GLN A O 1
ATOM 1458 N N . LEU A 1 173 ? -21.745 4.807 15.291 1.00 59.69 173 LEU A N 1
ATOM 1459 C CA . LEU A 1 173 ? -22.361 5.273 16.531 1.00 59.69 173 LEU A CA 1
ATOM 1460 C C . LEU A 1 173 ? -23.674 6.025 16.261 1.00 59.69 173 LEU A C 1
ATOM 1462 O O . LEU A 1 173 ? -24.663 5.776 16.941 1.00 59.69 173 LEU A O 1
ATOM 1466 N N . HIS A 1 174 ? -23.709 6.890 15.242 1.00 58.03 174 HIS A N 1
ATOM 1467 C CA . HIS A 1 174 ? -24.936 7.598 14.855 1.00 58.03 174 HIS A CA 1
ATOM 1468 C C . HIS A 1 174 ? -26.029 6.633 14.368 1.00 58.03 174 HIS A C 1
ATOM 1470 O O . HIS A 1 174 ? -27.172 6.741 14.802 1.00 58.03 174 HIS A O 1
ATOM 1476 N N . ARG A 1 175 ? -25.678 5.623 13.558 1.00 58.19 175 ARG A N 1
ATOM 1477 C CA . ARG A 1 175 ? -26.634 4.594 13.101 1.00 58.19 175 ARG A CA 1
ATOM 1478 C C . ARG A 1 175 ? -27.163 3.702 14.225 1.00 58.19 175 ARG A C 1
ATOM 1480 O O . ARG A 1 175 ? -28.259 3.164 14.101 1.00 58.19 175 ARG A O 1
ATOM 1487 N N . GLU A 1 176 ? -26.387 3.477 15.285 1.00 52.66 176 GLU A N 1
ATOM 1488 C CA . GLU A 1 176 ? -26.859 2.748 16.469 1.00 52.66 176 GLU A CA 1
ATOM 1489 C C . GLU A 1 176 ? -27.861 3.586 17.276 1.00 52.66 176 GLU A C 1
ATOM 1491 O O . GLU A 1 176 ? -28.848 3.036 17.754 1.00 52.66 176 GLU A O 1
ATOM 1496 N N . ILE A 1 177 ? -27.663 4.905 17.368 1.00 49.78 177 ILE A N 1
ATOM 1497 C CA . ILE A 1 177 ? -28.583 5.825 18.057 1.00 49.78 177 ILE A CA 1
ATOM 1498 C C . ILE A 1 177 ? -29.916 5.950 17.299 1.00 49.78 177 ILE A C 1
ATOM 1500 O O . ILE A 1 177 ? -30.971 5.847 17.915 1.00 49.78 177 ILE A O 1
ATOM 1504 N N . GLU A 1 178 ? -29.888 6.078 15.970 1.00 42.78 178 GLU A N 1
ATOM 1505 C CA . GLU A 1 178 ? -31.099 6.150 15.127 1.00 42.78 178 GLU A CA 1
ATOM 1506 C C . GLU A 1 178 ? -31.933 4.860 15.114 1.00 42.78 178 GLU A C 1
ATOM 1508 O O . GLU A 1 178 ? -33.100 4.891 14.750 1.00 42.78 178 GLU A O 1
ATOM 1513 N N . LYS A 1 179 ? -31.355 3.712 15.489 1.00 44.38 179 LYS A N 1
ATOM 1514 C CA . LYS A 1 179 ? -32.090 2.439 15.608 1.00 44.38 179 LYS A CA 1
ATOM 1515 C C . LYS A 1 179 ? -32.755 2.238 16.969 1.00 44.38 179 LYS A C 1
ATOM 1517 O O . LYS A 1 179 ? -33.527 1.294 17.120 1.00 44.38 179 LYS A O 1
ATOM 1522 N N . VAL A 1 180 ? -32.381 3.045 17.959 1.00 46.84 180 VAL A N 1
ATOM 1523 C CA . VAL A 1 180 ? -32.891 2.974 19.337 1.00 46.84 180 VAL A CA 1
ATOM 1524 C C . VAL A 1 180 ? -33.891 4.106 19.620 1.00 46.84 180 VAL A C 1
ATOM 1526 O O . VAL A 1 180 ? -34.657 3.997 20.576 1.00 46.84 180 VAL A O 1
ATOM 1529 N N . ALA A 1 181 ? -33.897 5.158 18.793 1.00 43.12 181 ALA A N 1
ATOM 1530 C CA . ALA A 1 181 ? -34.907 6.218 18.763 1.00 43.12 181 ALA A CA 1
ATOM 1531 C C . ALA A 1 181 ? -36.126 5.816 17.917 1.00 43.12 181 ALA A C 1
ATOM 1533 O O . ALA A 1 181 ? -37.244 6.233 18.294 1.00 43.12 181 ALA A O 1
#

Foldseek 3Di:
DPVVVVLVVQLVVLCVVPVVDDPLLSQLLSCLLPPDPVPVVVVVPPVSSVVSSVLLVCLLVVQQPPDDLVRSVLSLLVVLLVQLCVDPVSVVVCVVVVHDSVNSSVLSVVLLVCCVVPPPVLCSSLVCSVVSDPDPSSSSSSSSSSSSCQQQDDDPNGGPVVVSSVVVVVVVVVVVVVVVD

Sequence (181 aa):
MKLEPLKAFWRKRLVKELPYYDGKMTQSILCWLFTDQGDKTLVCDELAFNERLHYRYRILQQRYLDRDSHQAYSRLIIRLAAVLLGIPSIQVWLKQRSKSQKQLLKLIQILVQELLDNDSNLQQRIKPICEYTSNFHLHQALMLATVEEYCLEKVNNQPLLIHRFRQYLESQLHREIEKVA

Secondary structure (DSSP, 8-state):
--HHHHHHHHHHHHHHH-TTS-HHHHHHHHHHHT---S-TTGGG-HHHHHHHHHHHHHHIIIIITT--HHHHHHHHHHHHHHHHHTSHHHHHHHHHTT--HHHHHHHHHHHHHHHHHH-HHHHHHHTTHHHH---HHHHHHHHHHHHHHHHH-EETTEEHHHHHHHHHHHHHHHHHHHTT-

Solvent-accessible surface area (backbone atoms only — not comparable to full-atom values): 10181 Å² total; per-residue (Å²): 124,74,64,63,67,55,52,51,51,51,51,57,47,46,56,69,75,40,74,88,53,52,76,62,57,50,46,20,52,53,50,54,63,73,51,76,68,88,51,71,68,45,66,76,34,68,64,64,41,51,51,49,42,52,51,53,49,48,46,27,61,78,60,23,58,99,46,57,70,69,61,32,51,53,48,50,41,54,50,55,45,54,55,49,61,70,36,68,70,50,48,50,48,33,62,75,68,71,51,50,72,69,54,51,44,53,52,47,50,52,50,52,49,47,40,67,75,68,33,66,70,58,43,63,64,45,62,60,45,68,77,44,39,91,48,66,67,60,39,52,22,54,46,53,35,50,51,53,49,56,38,58,37,70,53,93,89,34,39,39,44,56,58,53,51,50,53,50,53,53,54,51,54,51,56,54,51,67,73,74,107

Radius of gyration: 18.33 Å; Cα contacts (8 Å, |Δi|>4): 125; chains: 1; bounding box: 53×36×48 Å

Mean predicted aligned error: 6.97 Å

Organism: Rippkaea orientalis (strain PCC 8801 / RF-1) (NCBI:txid41431)